Protein AF-A0A1S3NQL6-F1 (afdb_monomer_lite)

Structure (mmCIF, N/CA/C/O backbone):
data_AF-A0A1S3NQL6-F1
#
_entry.id   AF-A0A1S3NQL6-F1
#
loop_
_atom_site.group_PDB
_atom_site.id
_atom_site.type_symbol
_atom_site.label_atom_id
_atom_site.label_alt_id
_atom_site.label_comp_id
_atom_site.label_asym_id
_atom_site.label_entity_id
_atom_site.label_seq_id
_atom_site.pdbx_PDB_ins_code
_atom_site.Cartn_x
_atom_site.Cartn_y
_atom_site.Cartn_z
_atom_site.occupancy
_atom_site.B_iso_or_equiv
_atom_site.auth_seq_id
_atom_site.auth_comp_id
_atom_site.auth_asym_id
_atom_site.auth_atom_id
_atom_site.pdbx_PDB_model_num
ATOM 1 N N . MET A 1 1 ? -26.898 -9.555 87.592 1.00 40.59 1 MET A N 1
ATOM 2 C CA . MET A 1 1 ? -27.165 -9.946 86.190 1.00 40.59 1 MET A CA 1
ATOM 3 C C . MET A 1 1 ? -28.034 -11.198 86.254 1.00 40.59 1 MET A C 1
ATOM 5 O O . MET A 1 1 ? -27.525 -12.242 86.617 1.00 40.59 1 MET A O 1
ATOM 9 N N . SER A 1 2 ? -29.350 -11.048 86.402 1.00 41.09 2 SER A N 1
ATOM 10 C CA . SER A 1 2 ? -30.373 -10.872 85.350 1.00 41.09 2 SER A CA 1
ATOM 11 C C . SER A 1 2 ? -30.882 -12.213 84.798 1.00 41.09 2 SER A C 1
ATOM 13 O O . SER A 1 2 ? -30.154 -12.930 84.122 1.00 41.09 2 SER A O 1
ATOM 15 N N . SER A 1 3 ? -32.144 -12.496 85.141 1.00 41.94 3 SER A N 1
ATOM 16 C CA . SER A 1 3 ? -33.094 -13.527 84.678 1.00 41.94 3 SER A CA 1
ATOM 17 C C . SER A 1 3 ? -33.225 -13.567 83.134 1.00 41.94 3 SER A C 1
ATOM 19 O O . SER A 1 3 ? -32.797 -12.626 82.480 1.00 41.94 3 SER A O 1
ATOM 21 N N . ALA A 1 4 ? -33.820 -14.539 82.430 1.00 47.78 4 ALA A N 1
ATOM 22 C CA . ALA A 1 4 ? -34.915 -15.475 82.705 1.00 47.78 4 ALA A CA 1
ATOM 23 C C . ALA A 1 4 ? -34.973 -16.573 81.596 1.00 47.78 4 ALA A C 1
ATOM 25 O O . ALA A 1 4 ? -34.368 -16.392 80.538 1.00 47.78 4 ALA A O 1
ATOM 26 N N . PRO A 1 5 ? -35.744 -17.664 81.778 1.00 61.47 5 PRO A N 1
ATOM 27 C CA . PRO A 1 5 ? -36.058 -18.664 80.749 1.00 61.47 5 PRO A CA 1
ATOM 28 C C . PRO A 1 5 ? -37.388 -18.345 80.032 1.00 61.47 5 PRO A C 1
ATOM 30 O O . PRO A 1 5 ? -38.259 -17.724 80.631 1.00 61.47 5 PRO A O 1
ATOM 33 N N . ASN A 1 6 ? -37.592 -18.797 78.785 1.00 41.22 6 ASN A N 1
ATOM 34 C CA . ASN A 1 6 ? -38.939 -19.035 78.232 1.00 41.22 6 ASN A CA 1
ATOM 35 C C . ASN A 1 6 ? -38.915 -19.816 76.909 1.00 41.22 6 ASN A C 1
ATOM 37 O O . ASN A 1 6 ? -38.118 -19.541 76.017 1.00 41.22 6 ASN A O 1
ATOM 41 N N . GLY A 1 7 ? -39.818 -20.791 76.792 1.00 43.94 7 GLY A N 1
ATOM 42 C CA . GLY A 1 7 ? -40.019 -21.606 75.596 1.00 43.94 7 GLY A CA 1
ATOM 43 C C . GLY A 1 7 ? -41.314 -21.300 74.835 1.00 43.94 7 GLY A C 1
ATOM 44 O O . GLY A 1 7 ? -42.112 -20.468 75.253 1.00 43.94 7 GLY A O 1
ATOM 45 N N . ARG A 1 8 ? -41.527 -22.124 73.792 1.00 47.44 8 ARG A N 1
ATOM 46 C CA . ARG A 1 8 ? -42.756 -22.429 73.011 1.00 47.44 8 ARG A CA 1
ATOM 47 C C . ARG A 1 8 ? -42.875 -21.843 71.586 1.00 47.44 8 ARG A C 1
ATOM 49 O O . ARG A 1 8 ? -43.267 -20.709 71.379 1.00 47.44 8 ARG A O 1
ATOM 56 N N . LYS A 1 9 ? -42.625 -22.744 70.620 1.00 45.47 9 LYS A N 1
ATOM 57 C CA . LYS A 1 9 ? -43.578 -23.350 69.653 1.00 45.47 9 LYS A CA 1
ATOM 58 C C . LYS A 1 9 ? -44.460 -22.449 68.753 1.00 45.47 9 LYS A C 1
ATOM 60 O O . LYS A 1 9 ? -45.433 -21.875 69.222 1.00 45.47 9 LYS A O 1
ATOM 65 N N . ASN A 1 10 ? -44.215 -22.580 67.436 1.00 36.22 10 ASN A N 1
ATOM 66 C CA . ASN A 1 10 ? -45.140 -22.966 66.337 1.00 36.22 10 ASN A CA 1
ATOM 67 C C . ASN A 1 10 ? -45.162 -22.042 65.099 1.00 36.22 10 ASN A C 1
ATOM 69 O O . ASN A 1 10 ? -45.532 -20.876 65.158 1.00 36.22 10 ASN A O 1
ATOM 73 N N . ARG A 1 11 ? -44.851 -22.654 63.945 1.00 46.78 11 ARG A N 1
ATOM 74 C CA . ARG A 1 11 ? -45.213 -22.243 62.575 1.00 46.78 11 ARG A CA 1
ATOM 75 C C . ARG A 1 11 ? -46.593 -22.857 62.263 1.00 46.78 11 ARG A C 1
ATOM 77 O O . ARG A 1 11 ? -46.811 -23.996 62.677 1.00 46.78 11 ARG A O 1
ATOM 84 N N . PRO A 1 12 ? -47.503 -22.168 61.552 1.00 46.47 12 PRO A N 1
ATOM 85 C CA . PRO A 1 12 ? -47.549 -22.304 60.090 1.00 46.47 12 PRO A CA 1
ATOM 86 C C . PRO A 1 12 ? -47.878 -20.977 59.368 1.00 46.47 12 PRO A C 1
ATOM 88 O O . PRO A 1 12 ? -48.640 -20.152 59.858 1.00 46.47 12 PRO A O 1
ATOM 91 N N . ARG A 1 13 ? -47.342 -20.774 58.160 1.00 42.72 13 ARG A N 1
ATOM 92 C CA . ARG A 1 13 ? -47.877 -19.804 57.187 1.00 42.72 13 ARG A CA 1
ATOM 93 C C . ARG A 1 13 ? -47.959 -20.503 55.838 1.00 42.72 13 ARG A C 1
ATOM 95 O O . ARG A 1 13 ? -46.921 -20.821 55.267 1.00 42.72 13 ARG A O 1
ATOM 102 N N . SER A 1 14 ? -49.174 -20.752 55.361 1.00 45.03 14 SER A N 1
ATOM 103 C CA . SER A 1 14 ? -49.455 -21.050 53.957 1.00 45.03 14 SER A CA 1
ATOM 104 C C . SER A 1 14 ? -50.882 -20.624 53.606 1.00 45.03 14 SER A C 1
ATOM 106 O O . SER A 1 14 ? -51.748 -20.645 54.478 1.00 45.03 14 SER A O 1
ATOM 108 N N . ALA A 1 15 ? -51.064 -20.295 52.323 1.00 39.09 15 ALA A N 1
ATOM 109 C CA . ALA A 1 15 ? -52.241 -19.753 51.634 1.00 39.09 15 ALA A CA 1
ATOM 110 C C . ALA A 1 15 ? -52.598 -18.311 52.040 1.00 39.09 15 ALA A C 1
ATOM 112 O O . ALA A 1 15 ? -52.735 -17.992 53.210 1.00 39.09 15 ALA A O 1
ATOM 113 N N . GLY A 1 16 ? -52.745 -17.342 51.145 1.00 43.62 16 GLY A N 1
ATOM 114 C CA . GLY A 1 16 ? -52.941 -17.347 49.699 1.00 43.62 16 GLY A CA 1
ATOM 115 C C . GLY A 1 16 ? -53.812 -16.121 49.422 1.00 43.62 16 GLY A C 1
ATOM 116 O O . GLY A 1 16 ? -54.815 -15.965 50.102 1.00 43.62 16 GLY A O 1
ATOM 117 N N . ASN A 1 17 ? -53.362 -15.209 48.558 1.00 36.16 17 ASN A N 1
ATOM 118 C CA . ASN A 1 17 ? -54.078 -14.043 48.009 1.00 36.16 17 ASN A CA 1
ATOM 119 C C . ASN A 1 17 ? -53.018 -13.183 47.293 1.00 36.16 17 ASN A C 1
ATOM 121 O O . ASN A 1 17 ? -51.906 -13.074 47.793 1.00 36.16 17 ASN A O 1
ATOM 125 N N . ILE A 1 18 ? -53.206 -12.524 46.158 1.00 40.69 18 ILE A N 1
ATOM 126 C CA . ILE A 1 18 ? -54.318 -12.271 45.241 1.00 40.69 18 ILE A CA 1
ATOM 127 C C . ILE A 1 18 ? -53.616 -11.840 43.939 1.00 40.69 18 ILE A C 1
ATOM 129 O O . ILE A 1 18 ? -52.545 -11.232 43.985 1.00 40.69 18 ILE A O 1
ATOM 133 N N . PHE A 1 19 ? -54.201 -12.162 42.789 1.00 47.19 19 PHE A N 1
ATOM 134 C CA . PHE A 1 19 ? -53.765 -11.700 41.472 1.00 47.19 19 PHE A CA 1
ATOM 135 C C . PHE A 1 19 ? -53.427 -10.195 41.460 1.00 47.19 19 PHE A C 1
ATOM 137 O O . PHE A 1 19 ? -54.311 -9.360 41.637 1.00 47.19 19 PHE A O 1
ATOM 144 N N . GLN A 1 20 ? -52.173 -9.847 41.159 1.00 42.81 20 GLN A N 1
ATOM 145 C CA . GLN A 1 20 ? -51.824 -8.554 40.570 1.00 42.81 20 GLN A CA 1
ATOM 146 C C . GLN A 1 20 ? -51.098 -8.781 39.243 1.00 42.81 20 GLN A C 1
ATOM 148 O O . GLN A 1 20 ? -49.936 -9.167 39.194 1.00 42.81 20 GLN A O 1
ATOM 153 N N . ILE A 1 21 ? -51.886 -8.626 38.177 1.00 43.62 21 ILE A N 1
ATOM 154 C CA . ILE A 1 21 ? -51.635 -7.791 36.994 1.00 43.62 21 ILE A CA 1
ATOM 155 C C . ILE A 1 21 ? -50.169 -7.691 36.553 1.00 43.62 21 ILE A C 1
A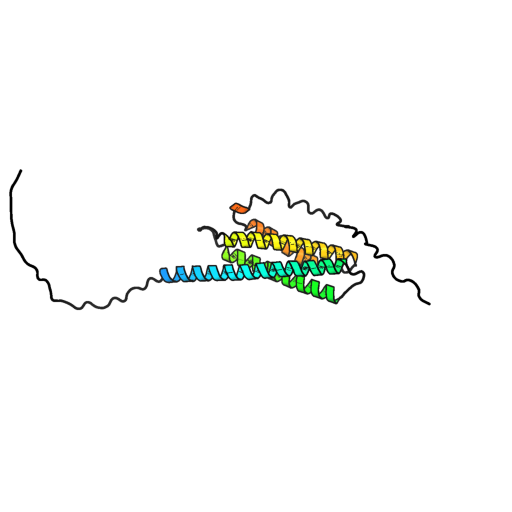TOM 157 O O . ILE A 1 21 ? -49.315 -7.104 37.216 1.00 43.62 21 ILE A O 1
ATOM 161 N N . GLY A 1 22 ? -49.923 -8.231 35.359 1.00 49.41 22 GLY A N 1
ATOM 162 C CA . GLY A 1 22 ? -48.630 -8.238 34.701 1.00 49.41 22 GLY A CA 1
ATOM 163 C C . GLY A 1 22 ? -47.987 -6.856 34.599 1.00 49.41 22 GLY A C 1
ATOM 164 O O . GLY A 1 22 ? -48.552 -5.915 34.047 1.00 49.41 22 GLY A O 1
ATOM 165 N N . LYS A 1 23 ? -46.737 -6.783 35.050 1.00 39.44 23 LYS A N 1
ATOM 166 C CA . LYS A 1 23 ? -45.743 -5.874 34.486 1.00 39.44 23 LYS A CA 1
ATOM 167 C C . LYS A 1 23 ? -44.767 -6.720 33.683 1.00 39.44 23 LYS A C 1
ATOM 169 O O . LYS A 1 23 ? -44.088 -7.582 34.237 1.00 39.44 23 LYS A O 1
ATOM 174 N N . ALA A 1 24 ? -44.724 -6.486 32.373 1.00 46.03 24 ALA A N 1
ATOM 175 C CA . ALA A 1 24 ? -43.644 -6.984 31.535 1.00 46.03 24 ALA A CA 1
ATOM 176 C C . ALA A 1 24 ? -42.304 -6.512 32.132 1.00 46.03 24 ALA A C 1
ATOM 178 O O . ALA A 1 24 ? -42.220 -5.357 32.566 1.00 46.03 24 ALA A O 1
ATOM 179 N N . PRO A 1 25 ? -41.260 -7.358 32.180 1.00 42.94 25 PRO A N 1
ATOM 180 C CA . PRO A 1 25 ? -39.952 -6.892 32.595 1.00 42.94 25 PRO A CA 1
ATOM 181 C C . PRO A 1 25 ? -39.502 -5.864 31.559 1.00 42.94 25 PRO A C 1
ATOM 183 O O . PRO A 1 25 ? -39.348 -6.194 30.381 1.00 42.94 25 PRO A O 1
ATOM 186 N N . TYR A 1 26 ? -39.336 -4.615 31.991 1.00 46.31 26 TYR A N 1
ATOM 187 C CA . TYR A 1 26 ? -38.695 -3.580 31.195 1.00 46.31 26 TYR A CA 1
ATOM 188 C C . TYR A 1 26 ? -37.292 -4.097 30.855 1.00 46.31 26 TYR A C 1
ATOM 190 O O . TYR A 1 26 ? -36.411 -4.180 31.712 1.00 46.31 26 TYR A O 1
ATOM 198 N N . ARG A 1 27 ? -37.130 -4.594 29.624 1.00 50.03 27 ARG A N 1
ATOM 199 C CA . ARG A 1 27 ? -35.845 -5.017 29.073 1.00 50.03 27 ARG A CA 1
ATOM 200 C C . ARG A 1 27 ? -35.045 -3.742 28.877 1.00 50.03 27 ARG A C 1
ATOM 202 O O . ARG A 1 27 ? -35.277 -3.031 27.909 1.00 50.03 27 ARG A O 1
ATOM 209 N N . ASP A 1 28 ? -34.145 -3.490 29.815 1.00 42.22 28 ASP A N 1
ATOM 210 C CA . ASP A 1 28 ? -33.145 -2.433 29.759 1.00 42.22 28 ASP A CA 1
ATOM 211 C C . ASP A 1 28 ? -32.472 -2.387 28.361 1.00 42.22 28 ASP A C 1
ATOM 213 O O . ASP A 1 28 ? -31.798 -3.356 27.976 1.00 42.22 28 ASP A O 1
ATOM 217 N N . PRO A 1 29 ? -32.716 -1.331 27.558 1.00 54.41 29 PRO A N 1
ATOM 218 C CA . PRO A 1 29 ? -32.121 -1.165 26.231 1.00 54.41 29 PRO A CA 1
ATOM 219 C C . PRO A 1 29 ? -30.600 -0.960 26.294 1.00 54.41 29 PRO A C 1
ATOM 221 O O . PRO A 1 29 ? -29.880 -1.393 25.393 1.00 54.41 29 PRO A O 1
ATOM 224 N N . GLU A 1 30 ? -30.107 -0.380 27.390 1.00 52.56 30 GLU A N 1
ATOM 225 C CA . GLU A 1 30 ? -28.745 0.146 27.533 1.00 52.56 30 GLU A CA 1
ATOM 226 C C . GLU A 1 30 ? -27.696 -0.981 27.585 1.00 52.56 30 GLU A C 1
ATOM 228 O O . GLU A 1 30 ? -26.628 -0.919 26.970 1.00 52.56 30 GLU A O 1
ATOM 233 N N . ARG A 1 31 ? -28.041 -2.112 28.217 1.00 52.53 31 ARG A N 1
ATOM 234 C CA . ARG A 1 31 ? -27.153 -3.285 28.331 1.00 52.53 31 ARG A CA 1
ATOM 235 C C . ARG A 1 31 ? -26.939 -4.033 27.009 1.00 52.53 31 ARG A C 1
ATOM 237 O O . ARG A 1 31 ? -25.914 -4.695 26.825 1.00 52.53 31 ARG A O 1
ATOM 244 N N . ARG A 1 32 ? -27.903 -3.974 26.085 1.00 54.62 32 ARG A N 1
ATOM 245 C CA . ARG A 1 32 ? -27.787 -4.616 24.761 1.00 54.62 32 ARG A CA 1
ATOM 246 C C . ARG A 1 32 ? -26.938 -3.790 23.800 1.00 54.62 32 ARG A C 1
ATOM 248 O O . ARG A 1 32 ? -26.238 -4.372 22.978 1.00 54.62 32 ARG A O 1
ATOM 255 N N . GLU A 1 33 ? -26.951 -2.470 23.934 1.00 56.09 33 GLU A N 1
ATOM 256 C CA . GLU A 1 33 ? -26.227 -1.565 23.041 1.00 56.09 33 GLU A CA 1
ATOM 257 C C . GLU A 1 33 ? -24.707 -1.590 23.286 1.00 56.09 33 GLU A C 1
ATOM 259 O O . GLU A 1 33 ? -23.932 -1.700 22.337 1.00 56.09 33 GLU A O 1
ATOM 264 N N . SER A 1 34 ? -24.279 -1.651 24.553 1.00 60.22 34 SER A N 1
ATOM 265 C CA . SER A 1 34 ? -22.861 -1.743 24.956 1.00 60.22 34 SER A CA 1
ATOM 266 C C . SER A 1 34 ? -22.144 -3.019 24.464 1.00 60.22 34 SER A C 1
ATOM 268 O O . SER A 1 34 ? -20.960 -3.009 24.110 1.00 60.22 34 SER A O 1
ATOM 270 N N . THR A 1 35 ? -22.861 -4.145 24.377 1.00 69.25 35 THR A N 1
ATOM 271 C CA . THR A 1 35 ? -22.283 -5.409 23.878 1.00 69.25 35 THR A CA 1
ATOM 272 C C . THR A 1 35 ? -22.190 -5.458 22.353 1.00 69.25 35 THR A C 1
ATOM 274 O O . THR A 1 35 ? -21.257 -6.055 21.811 1.00 69.25 35 THR A O 1
ATOM 277 N N . GLU A 1 36 ? -23.116 -4.806 21.649 1.00 71.44 36 GLU A N 1
ATOM 278 C CA . GLU A 1 36 ? -23.092 -4.719 20.188 1.00 71.44 36 GLU A CA 1
ATOM 279 C C . GLU A 1 36 ? -22.063 -3.691 19.694 1.00 71.44 36 GLU A C 1
ATOM 281 O O . GLU A 1 36 ? -21.357 -3.960 18.720 1.00 71.44 36 GLU A O 1
ATOM 286 N N . SER A 1 37 ? -21.902 -2.555 20.384 1.00 73.75 37 SER A N 1
ATOM 287 C CA . SER A 1 37 ? -20.871 -1.555 20.068 1.00 73.75 37 SER A CA 1
ATOM 288 C C . SER A 1 37 ? -19.455 -2.125 20.208 1.00 73.75 37 SER A C 1
ATOM 290 O O . SER A 1 37 ? -18.637 -1.964 19.302 1.00 73.75 37 SER A O 1
ATOM 292 N N . THR A 1 38 ? -19.195 -2.898 21.267 1.00 77.75 38 THR A N 1
ATOM 293 C CA . THR A 1 38 ? -17.907 -3.577 21.488 1.00 77.75 38 THR A CA 1
ATOM 294 C C . THR A 1 38 ? -17.582 -4.563 20.361 1.00 77.75 38 THR A C 1
ATOM 296 O O . THR A 1 38 ? -16.471 -4.571 19.831 1.00 77.75 38 THR A O 1
ATOM 299 N N . ARG A 1 39 ? -18.560 -5.372 19.930 1.00 81.31 39 ARG A N 1
ATOM 300 C CA . ARG A 1 39 ? -18.379 -6.318 18.813 1.00 81.31 39 ARG A CA 1
ATOM 301 C C . ARG A 1 39 ? -18.148 -5.603 17.484 1.00 81.31 39 ARG A C 1
ATOM 303 O O . ARG A 1 39 ? -17.338 -6.062 16.684 1.00 81.31 39 ARG A O 1
ATOM 310 N N . LYS A 1 40 ? -18.839 -4.486 17.239 1.00 83.25 40 LYS A N 1
ATOM 311 C CA . LYS A 1 40 ? -18.625 -3.650 16.048 1.00 83.25 40 LYS A CA 1
ATOM 312 C C . LYS A 1 40 ? -17.226 -3.033 16.033 1.00 83.25 40 LYS A C 1
ATOM 314 O O . LYS A 1 40 ? -16.563 -3.112 15.004 1.00 83.25 40 LYS A O 1
ATOM 319 N N . ALA A 1 41 ? -16.753 -2.512 17.165 1.00 83.25 41 ALA A N 1
ATOM 320 C CA . ALA A 1 41 ? -15.394 -1.989 17.295 1.00 83.25 41 ALA A CA 1
ATOM 321 C C . ALA A 1 41 ? -14.339 -3.079 17.038 1.00 83.25 41 ALA A C 1
ATOM 323 O O . ALA A 1 41 ? -13.412 -2.871 16.263 1.00 83.25 41 ALA A O 1
ATOM 324 N N . GLN A 1 42 ? -14.519 -4.278 17.603 1.00 86.31 42 GLN A N 1
ATOM 325 C CA . GLN A 1 42 ? -13.620 -5.414 17.360 1.00 86.31 42 GLN A CA 1
ATOM 326 C C . GLN A 1 42 ? -13.575 -5.839 15.887 1.00 86.31 42 GLN A C 1
ATOM 328 O O . GLN A 1 42 ? -12.493 -6.117 15.371 1.00 86.31 42 GLN A O 1
ATOM 333 N N . ARG A 1 43 ? -14.724 -5.864 15.198 1.00 89.94 43 ARG A N 1
ATOM 334 C CA . ARG A 1 43 ? -14.775 -6.130 13.751 1.00 89.94 43 ARG A CA 1
ATOM 335 C C . ARG A 1 43 ? -14.017 -5.059 12.968 1.00 89.94 43 ARG A C 1
ATOM 337 O O . ARG A 1 43 ? -13.146 -5.405 12.186 1.00 89.94 43 ARG A O 1
ATOM 344 N N . ALA A 1 44 ? -14.251 -3.780 13.264 1.00 89.81 44 ALA A N 1
ATOM 345 C CA . ALA A 1 44 ? -13.556 -2.680 12.597 1.00 89.81 44 ALA A CA 1
ATOM 346 C C . ALA A 1 44 ? -12.029 -2.717 12.815 1.00 89.81 44 ALA A C 1
ATOM 348 O O . ALA A 1 44 ? -11.260 -2.447 11.895 1.00 89.81 44 ALA A O 1
ATOM 349 N N . VAL A 1 45 ? -11.570 -3.106 14.010 1.00 91.69 45 VAL A N 1
ATOM 350 C CA . VAL A 1 45 ? -10.140 -3.327 14.294 1.00 91.69 45 VAL A CA 1
ATOM 351 C C . VAL A 1 45 ? -9.586 -4.496 13.469 1.00 91.69 45 VAL A C 1
ATOM 353 O O . VAL A 1 45 ? -8.480 -4.398 12.936 1.00 91.69 45 VAL A O 1
ATOM 356 N N . ALA A 1 46 ? -10.332 -5.598 13.344 1.00 93.88 46 ALA A N 1
ATOM 357 C CA . ALA A 1 46 ? -9.928 -6.744 12.530 1.00 93.88 46 ALA A CA 1
ATOM 358 C C . ALA A 1 46 ? -9.852 -6.394 11.033 1.00 93.88 46 ALA A C 1
ATOM 360 O O . ALA A 1 46 ? -8.873 -6.747 10.375 1.00 93.88 46 ALA A O 1
ATOM 361 N N . ASP A 1 47 ? -10.823 -5.636 10.524 1.00 94.31 47 ASP A N 1
ATOM 362 C CA . ASP A 1 47 ? -10.836 -5.153 9.142 1.00 94.31 47 ASP A CA 1
ATOM 363 C C . ASP A 1 47 ? -9.646 -4.218 8.882 1.00 94.31 47 ASP A C 1
ATOM 365 O O . ASP A 1 47 ? -8.902 -4.399 7.917 1.00 94.31 47 ASP A O 1
ATOM 369 N N . CYS A 1 48 ? -9.384 -3.272 9.792 1.00 95.50 48 CYS A N 1
ATOM 370 C CA . CYS A 1 48 ? -8.232 -2.377 9.697 1.00 95.50 48 CYS A CA 1
ATOM 371 C C . CYS A 1 48 ? -6.908 -3.152 9.677 1.00 95.50 48 CYS A C 1
ATOM 373 O O . CYS A 1 48 ? -6.015 -2.844 8.885 1.00 95.50 48 CYS A O 1
ATOM 375 N N . ARG A 1 49 ? -6.778 -4.184 10.522 1.00 96.50 49 ARG A N 1
ATOM 376 C CA . ARG A 1 49 ? -5.608 -5.070 10.540 1.00 96.50 49 ARG A CA 1
ATOM 377 C C . ARG A 1 49 ? -5.396 -5.736 9.185 1.00 96.50 49 ARG A C 1
ATOM 379 O O . ARG A 1 49 ? -4.265 -5.760 8.704 1.00 96.50 49 ARG A O 1
ATOM 386 N N . MET A 1 50 ? -6.459 -6.262 8.583 1.00 97.19 50 MET A N 1
ATOM 387 C CA . MET A 1 50 ? -6.387 -6.913 7.278 1.00 97.19 50 MET A CA 1
ATOM 388 C C . MET A 1 50 ? -5.886 -5.936 6.208 1.00 97.19 50 MET A C 1
ATOM 390 O O . MET A 1 50 ? -4.926 -6.246 5.508 1.00 97.19 50 MET A O 1
ATOM 394 N N . ILE A 1 51 ? -6.433 -4.716 6.157 1.00 97.25 51 ILE A N 1
ATOM 395 C CA . ILE A 1 51 ? -5.998 -3.691 5.194 1.00 97.25 51 ILE A CA 1
ATOM 396 C C . ILE A 1 51 ? -4.512 -3.345 5.386 1.00 97.25 51 ILE A C 1
ATOM 398 O O . ILE A 1 51 ? -3.766 -3.268 4.410 1.00 97.25 51 ILE A O 1
ATOM 402 N N . VAL A 1 52 ? -4.052 -3.163 6.630 1.00 97.19 52 VAL A N 1
ATOM 403 C CA . VAL A 1 52 ? -2.640 -2.854 6.927 1.00 97.19 52 VAL A CA 1
ATOM 404 C C . VAL A 1 52 ? -1.714 -4.005 6.511 1.00 97.19 52 VAL A C 1
ATOM 406 O O . VAL A 1 52 ? -0.639 -3.765 5.957 1.00 97.19 52 VAL A O 1
ATOM 409 N N . GLN A 1 53 ? -2.122 -5.258 6.726 1.00 97.56 53 GLN A N 1
ATOM 410 C CA . GLN A 1 53 ? -1.353 -6.436 6.310 1.00 97.56 53 GLN A CA 1
ATOM 411 C C . GLN A 1 53 ? -1.280 -6.584 4.787 1.00 97.56 53 GLN A C 1
ATOM 413 O O . GLN A 1 53 ? -0.201 -6.829 4.234 1.00 97.56 53 GLN A O 1
ATOM 418 N N . GLU A 1 54 ? -2.401 -6.404 4.093 1.00 97.94 54 GLU A N 1
ATOM 419 C CA . GLU A 1 54 ? -2.416 -6.420 2.634 1.00 97.94 54 GLU A CA 1
ATOM 420 C C . GLU A 1 54 ? -1.577 -5.269 2.067 1.00 97.94 54 GLU A C 1
ATOM 422 O O . GLU A 1 54 ? -0.842 -5.459 1.096 1.00 97.94 54 GLU A O 1
ATOM 427 N N . PHE A 1 55 ? -1.633 -4.083 2.684 1.00 98.44 55 PHE A N 1
ATOM 428 C CA . PHE A 1 55 ? -0.828 -2.941 2.264 1.00 98.44 55 PHE A CA 1
ATOM 429 C C . PHE A 1 55 ? 0.664 -3.237 2.427 1.00 98.44 55 PHE A C 1
ATOM 431 O O . PHE A 1 55 ? 1.423 -3.020 1.489 1.00 98.44 55 PHE A O 1
ATOM 438 N N . ASN A 1 56 ? 1.088 -3.826 3.548 1.00 97.62 56 ASN A N 1
ATOM 439 C CA . ASN A 1 56 ? 2.475 -4.255 3.748 1.00 97.62 56 ASN A CA 1
ATOM 440 C C . ASN A 1 56 ? 2.945 -5.241 2.658 1.00 97.62 56 ASN A C 1
ATOM 442 O O . ASN A 1 56 ? 4.045 -5.118 2.121 1.00 97.62 56 ASN A O 1
ATOM 446 N N . THR A 1 57 ? 2.079 -6.182 2.271 1.00 98.25 57 THR A N 1
ATOM 447 C CA . THR A 1 57 ? 2.360 -7.113 1.166 1.00 98.25 57 THR A CA 1
ATOM 448 C C . THR A 1 57 ? 2.509 -6.369 -0.162 1.00 98.25 57 THR A C 1
ATOM 450 O O . THR A 1 57 ? 3.433 -6.635 -0.928 1.00 98.25 57 THR A O 1
ATOM 453 N N . LEU A 1 58 ? 1.653 -5.378 -0.424 1.00 98.44 58 LEU A N 1
ATOM 454 C CA . LEU A 1 58 ? 1.769 -4.519 -1.600 1.00 98.44 58 LEU A CA 1
ATOM 455 C C . LEU A 1 58 ? 3.073 -3.712 -1.602 1.00 98.44 58 LEU A C 1
ATOM 457 O O . LEU A 1 58 ? 3.689 -3.575 -2.656 1.00 98.44 58 LEU A O 1
ATOM 461 N N . VAL A 1 59 ? 3.527 -3.208 -0.451 1.00 98.19 59 VAL A N 1
ATOM 462 C CA . VAL A 1 59 ? 4.820 -2.511 -0.335 1.00 98.19 59 VAL A CA 1
ATOM 463 C C . VAL A 1 59 ? 5.976 -3.442 -0.703 1.00 98.19 59 VAL A C 1
ATOM 465 O O . VAL A 1 59 ? 6.885 -3.024 -1.424 1.00 98.19 59 VAL A O 1
ATOM 468 N N . ALA A 1 60 ? 5.924 -4.707 -0.277 1.00 98.25 60 ALA A N 1
ATOM 469 C CA . ALA A 1 60 ? 6.908 -5.712 -0.674 1.00 98.25 60 ALA A CA 1
ATOM 470 C C . ALA A 1 60 ? 6.898 -5.951 -2.195 1.00 98.25 60 ALA A C 1
ATOM 472 O O . ALA A 1 60 ? 7.950 -5.859 -2.827 1.00 98.25 60 ALA A O 1
ATOM 473 N N . LEU A 1 61 ? 5.718 -6.138 -2.796 1.00 98.19 61 LEU A N 1
ATOM 474 C CA . LEU A 1 61 ? 5.572 -6.283 -4.251 1.00 98.19 61 LEU A CA 1
ATOM 475 C C . LEU A 1 61 ? 6.092 -5.050 -5.005 1.00 98.19 61 LEU A C 1
ATOM 477 O O . LEU A 1 61 ? 6.821 -5.168 -5.988 1.00 98.19 61 LEU A O 1
ATOM 481 N N . TYR A 1 62 ? 5.767 -3.842 -4.537 1.00 98.06 62 TYR A N 1
ATOM 482 C CA . TYR A 1 62 ? 6.244 -2.611 -5.163 1.00 98.06 62 TYR A CA 1
ATOM 483 C C . TYR A 1 62 ? 7.773 -2.510 -5.112 1.00 98.06 62 TYR A C 1
ATOM 485 O O . TYR A 1 62 ? 8.394 -2.113 -6.096 1.00 98.06 62 TYR A O 1
ATOM 493 N N . ARG A 1 63 ? 8.396 -2.926 -4.003 1.00 98.12 63 ARG A N 1
ATOM 494 C CA . ARG A 1 63 ? 9.857 -2.995 -3.871 1.00 98.12 63 ARG A CA 1
ATOM 495 C C . ARG A 1 63 ? 10.484 -3.974 -4.867 1.00 98.12 63 ARG A C 1
ATOM 497 O O . ARG A 1 63 ? 11.519 -3.652 -5.446 1.00 98.12 63 ARG A O 1
ATOM 504 N N . GLU A 1 64 ? 9.875 -5.132 -5.110 1.00 98.00 64 GLU A N 1
ATOM 505 C CA . GLU A 1 64 ? 10.343 -6.077 -6.139 1.00 98.00 64 GLU A CA 1
ATOM 506 C C . GLU A 1 64 ? 10.266 -5.476 -7.548 1.00 98.00 64 GLU A C 1
ATOM 508 O O . GLU A 1 64 ? 11.204 -5.608 -8.341 1.00 98.00 64 GLU A O 1
ATOM 513 N N . LEU A 1 65 ? 9.202 -4.724 -7.849 1.00 96.12 65 LEU A N 1
ATOM 514 C CA . LEU A 1 65 ? 9.097 -3.989 -9.111 1.00 96.12 65 LEU A CA 1
ATOM 515 C C . LEU A 1 65 ? 10.183 -2.907 -9.229 1.00 96.12 65 LEU A C 1
ATOM 517 O O . LEU A 1 65 ? 10.784 -2.758 -10.291 1.00 96.12 65 LEU A O 1
ATOM 521 N N . VAL A 1 66 ? 10.484 -2.182 -8.146 1.00 94.88 66 VAL A N 1
ATOM 522 C CA . VAL A 1 66 ? 11.574 -1.187 -8.105 1.00 94.88 66 VAL A CA 1
ATOM 523 C C . VAL A 1 66 ? 12.935 -1.833 -8.355 1.00 94.88 66 VAL A C 1
ATOM 525 O O . VAL A 1 66 ? 13.734 -1.289 -9.120 1.00 94.88 66 VAL A O 1
ATOM 528 N N . ILE A 1 67 ? 13.191 -3.001 -7.760 1.00 95.81 67 ILE A N 1
ATOM 529 C CA . ILE A 1 67 ? 14.401 -3.790 -8.030 1.00 95.81 67 ILE A CA 1
ATOM 530 C C . ILE A 1 67 ? 14.460 -4.168 -9.513 1.00 95.81 67 ILE A C 1
ATOM 532 O O . ILE A 1 67 ? 15.496 -3.959 -10.142 1.00 95.81 67 ILE A O 1
ATOM 536 N N . SER A 1 68 ? 13.341 -4.625 -10.081 1.00 95.00 68 SER A N 1
ATOM 537 C CA . SER A 1 68 ? 13.242 -5.011 -11.492 1.00 95.00 68 SER A CA 1
ATOM 538 C C . SER A 1 68 ? 13.554 -3.847 -12.444 1.00 95.00 68 SER A C 1
ATOM 540 O O . SER A 1 68 ? 14.274 -4.044 -13.420 1.00 95.00 68 SER A O 1
ATOM 542 N N . ILE A 1 69 ? 13.109 -2.611 -12.151 1.00 90.50 69 ILE A N 1
ATOM 543 C CA . ILE A 1 69 ? 13.516 -1.426 -12.942 1.00 90.50 69 ILE A CA 1
ATOM 544 C C . ILE A 1 69 ? 15.037 -1.262 -12.922 1.00 90.50 69 ILE A C 1
ATOM 546 O O . ILE A 1 69 ? 15.644 -0.945 -13.939 1.00 90.50 69 ILE A O 1
ATOM 550 N N . GLY A 1 70 ? 15.655 -1.443 -11.754 1.00 89.06 70 GLY A N 1
ATOM 551 C CA . GLY A 1 70 ? 17.098 -1.289 -11.586 1.00 89.06 70 GLY A CA 1
ATOM 552 C C . GLY A 1 70 ? 17.931 -2.358 -12.302 1.00 89.06 70 GLY A C 1
ATOM 553 O O . GLY A 1 70 ? 19.159 -2.251 -12.312 1.00 89.06 70 GLY A O 1
ATOM 554 N N . GLU A 1 71 ? 17.298 -3.391 -12.859 1.00 89.50 71 GLU A N 1
ATOM 555 C CA . GLU A 1 71 ? 17.950 -4.502 -13.559 1.00 89.50 71 GLU A CA 1
ATOM 556 C C . GLU A 1 71 ? 17.787 -4.434 -15.078 1.00 89.50 71 GLU A C 1
ATOM 558 O O . GLU A 1 71 ? 18.639 -4.949 -15.803 1.00 89.50 71 GLU A O 1
ATOM 563 N N . ILE A 1 72 ? 16.751 -3.753 -15.571 1.00 85.25 72 ILE A N 1
ATOM 564 C CA . ILE A 1 72 ? 16.530 -3.567 -17.006 1.00 85.25 72 ILE A CA 1
ATOM 565 C C . ILE A 1 72 ? 17.351 -2.3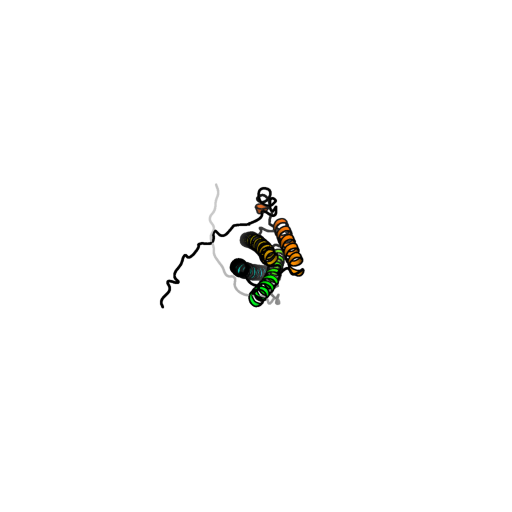93 -17.557 1.00 85.25 72 ILE A C 1
ATOM 567 O O . ILE A 1 72 ? 17.519 -1.356 -16.919 1.00 85.25 72 ILE A O 1
ATOM 571 N N . SER A 1 73 ? 17.861 -2.553 -18.778 1.00 80.25 73 SER A N 1
ATOM 572 C CA . SER A 1 73 ? 18.600 -1.517 -19.517 1.00 80.25 73 SER A CA 1
ATOM 573 C C . SER A 1 73 ? 17.768 -0.833 -20.605 1.00 80.25 73 SER A C 1
ATOM 575 O O . SER A 1 73 ? 18.196 0.176 -21.161 1.00 80.25 73 SER A O 1
ATOM 577 N N . VAL A 1 74 ? 16.590 -1.381 -20.912 1.00 82.56 74 VAL A N 1
ATOM 578 C CA . VAL A 1 74 ? 15.661 -0.909 -21.945 1.00 82.56 74 VAL A CA 1
ATOM 579 C C . VAL A 1 74 ? 14.265 -0.748 -21.354 1.00 82.56 74 VAL A C 1
ATOM 581 O O . VAL A 1 74 ? 13.937 -1.393 -20.359 1.00 82.56 74 VAL A O 1
ATOM 584 N N . ASP A 1 75 ? 13.436 0.105 -21.957 1.00 82.38 75 ASP A N 1
ATOM 585 C CA . ASP A 1 75 ? 12.059 0.296 -21.496 1.00 82.38 75 ASP A CA 1
ATOM 586 C C . ASP A 1 75 ? 11.239 -0.999 -21.603 1.00 82.38 75 ASP A C 1
ATOM 588 O O . ASP A 1 75 ? 11.281 -1.709 -22.608 1.00 82.38 75 ASP A O 1
ATOM 592 N N . CYS A 1 76 ? 10.449 -1.270 -20.566 1.00 89.00 76 CYS A N 1
ATOM 593 C CA . CYS A 1 76 ? 9.546 -2.406 -20.483 1.00 89.00 76 CYS A CA 1
ATOM 594 C C . CYS A 1 76 ? 8.125 -1.896 -20.168 1.00 89.00 76 CYS A C 1
ATOM 596 O O . CYS A 1 76 ? 7.807 -1.616 -19.004 1.00 89.00 76 CYS A O 1
ATOM 598 N N . PRO A 1 77 ? 7.247 -1.748 -21.183 1.00 89.88 77 PRO A N 1
ATOM 599 C CA . PRO A 1 77 ? 5.901 -1.205 -20.996 1.00 89.88 77 PRO A CA 1
ATOM 600 C C . PRO A 1 77 ? 5.034 -2.007 -20.018 1.00 89.88 77 PRO A C 1
ATOM 602 O O . PRO A 1 77 ? 4.264 -1.413 -19.265 1.00 89.88 77 PRO A O 1
ATOM 605 N N . SER A 1 78 ? 5.181 -3.336 -19.988 1.00 93.44 78 SER A N 1
ATOM 606 C CA . SER A 1 78 ? 4.469 -4.209 -19.047 1.00 93.44 78 SER A CA 1
ATOM 607 C C . SER A 1 78 ? 4.898 -3.954 -17.602 1.00 93.44 78 SER A C 1
ATOM 609 O O . SER A 1 78 ? 4.037 -3.788 -16.740 1.00 93.44 78 SER A O 1
ATOM 611 N N . LEU A 1 79 ? 6.204 -3.814 -17.338 1.00 92.56 79 LEU A N 1
ATOM 612 C CA . LEU A 1 79 ? 6.703 -3.447 -16.010 1.00 92.56 79 LEU A CA 1
ATOM 613 C C . LEU A 1 79 ? 6.179 -2.069 -15.591 1.00 92.56 79 LEU A C 1
ATOM 615 O O . LEU A 1 79 ? 5.693 -1.908 -14.474 1.00 92.56 79 LEU A O 1
ATOM 619 N N . ARG A 1 80 ? 6.204 -1.076 -16.491 1.00 90.81 80 ARG A N 1
ATOM 620 C CA . ARG A 1 80 ? 5.644 0.257 -16.208 1.00 90.81 80 ARG A CA 1
ATOM 621 C C . ARG A 1 80 ? 4.151 0.213 -15.889 1.00 90.81 80 ARG A C 1
ATOM 623 O O . ARG A 1 80 ? 3.706 0.936 -14.994 1.00 90.81 80 ARG A O 1
ATOM 630 N N . ALA A 1 81 ? 3.384 -0.603 -16.608 1.00 92.75 81 ALA A N 1
ATOM 631 C CA . ALA A 1 81 ? 1.963 -0.792 -16.350 1.00 92.75 81 ALA A CA 1
ATOM 632 C C . ALA A 1 81 ? 1.728 -1.433 -14.974 1.00 92.75 81 ALA A C 1
ATOM 634 O O . ALA A 1 81 ? 0.923 -0.913 -14.199 1.00 92.75 81 ALA A O 1
ATOM 635 N N . GLU A 1 82 ? 2.478 -2.482 -14.625 1.00 95.81 82 GLU A N 1
ATOM 636 C CA . GLU A 1 82 ? 2.336 -3.148 -13.326 1.00 95.81 82 GLU A CA 1
ATOM 637 C C . GLU A 1 82 ? 2.763 -2.238 -12.171 1.00 95.81 82 GLU A C 1
ATOM 639 O O . GLU A 1 82 ? 2.086 -2.172 -11.147 1.00 95.81 82 GLU A O 1
ATOM 644 N N . MET A 1 83 ? 3.815 -1.438 -12.355 1.00 94.62 83 MET A N 1
ATOM 645 C CA . MET A 1 83 ? 4.191 -0.398 -11.399 1.00 94.62 83 MET A CA 1
ATOM 646 C C . MET A 1 83 ? 3.100 0.640 -11.200 1.00 94.62 83 MET A C 1
ATOM 648 O O . MET A 1 83 ? 2.823 1.034 -10.071 1.00 94.62 83 MET A O 1
ATOM 652 N N . HIS A 1 84 ? 2.486 1.108 -12.287 1.00 93.38 84 HIS A N 1
ATOM 653 C CA . HIS A 1 84 ? 1.393 2.064 -12.199 1.00 93.38 84 HIS A CA 1
ATOM 654 C C . HIS A 1 84 ? 0.210 1.472 -11.432 1.00 93.38 84 HIS A C 1
ATOM 656 O O . HIS A 1 84 ? -0.273 2.083 -10.485 1.00 93.38 84 HIS A O 1
ATOM 662 N N . LYS A 1 85 ? -0.223 0.273 -11.820 1.00 96.06 85 LYS A N 1
ATOM 663 C CA . LYS A 1 85 ? -1.330 -0.455 -11.199 1.00 96.06 85 LYS A CA 1
ATOM 664 C C . LYS A 1 85 ? -1.081 -0.708 -9.711 1.00 96.06 85 LYS A C 1
ATOM 666 O O . LYS A 1 85 ? -1.938 -0.395 -8.888 1.00 96.06 85 LYS A O 1
ATOM 671 N N . THR A 1 86 ? 0.108 -1.201 -9.367 1.00 97.50 86 THR A N 1
ATOM 672 C CA . THR A 1 86 ? 0.510 -1.449 -7.976 1.00 97.50 86 THR A CA 1
ATOM 673 C C . THR A 1 86 ? 0.542 -0.147 -7.187 1.00 97.50 86 THR A C 1
ATOM 675 O O . THR A 1 86 ? 0.039 -0.106 -6.068 1.00 97.50 86 THR A O 1
ATOM 678 N N . ARG A 1 87 ? 1.043 0.944 -7.785 1.00 96.56 87 ARG A N 1
ATOM 679 C CA . ARG A 1 87 ? 1.081 2.256 -7.131 1.00 96.56 87 ARG A CA 1
ATOM 680 C C . ARG A 1 87 ? -0.316 2.784 -6.808 1.00 96.56 87 ARG A C 1
ATOM 682 O O . ARG A 1 87 ? -0.570 3.196 -5.681 1.00 96.56 87 ARG A O 1
ATOM 689 N N . THR A 1 88 ? -1.219 2.759 -7.788 1.00 95.81 88 THR A N 1
ATOM 690 C CA . THR A 1 88 ? -2.605 3.220 -7.621 1.00 95.81 88 THR A CA 1
ATOM 691 C C . THR A 1 88 ? -3.310 2.435 -6.518 1.00 95.81 88 THR A C 1
ATOM 693 O O . THR A 1 88 ? -3.840 3.043 -5.588 1.00 95.81 88 THR A O 1
ATOM 696 N N . LYS A 1 89 ? -3.216 1.098 -6.553 1.00 97.81 89 LYS A N 1
ATOM 697 C CA . LYS A 1 89 ? -3.766 0.236 -5.500 1.00 97.81 89 LYS A CA 1
ATOM 698 C C . LYS A 1 89 ? -3.143 0.547 -4.133 1.00 97.81 89 LYS A C 1
ATOM 700 O O . LYS A 1 89 ? -3.857 0.633 -3.140 1.00 97.81 89 LYS A O 1
ATOM 705 N N . GLY A 1 90 ? -1.832 0.783 -4.074 1.00 97.75 90 GLY A N 1
ATOM 706 C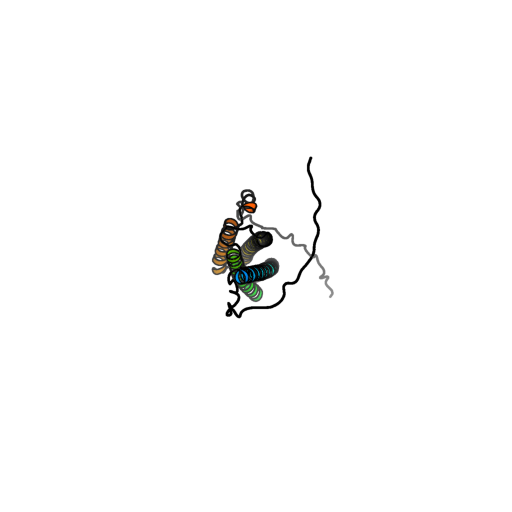 CA . GLY A 1 90 ? -1.141 1.160 -2.840 1.00 97.75 90 GLY A CA 1
ATOM 707 C C . GLY A 1 90 ? -1.659 2.466 -2.240 1.00 97.75 90 GLY A C 1
ATOM 708 O O . GLY A 1 90 ? -1.901 2.530 -1.038 1.00 97.75 90 GLY A O 1
ATOM 709 N N . CYS A 1 91 ? -1.903 3.486 -3.067 1.00 97.25 91 CYS A N 1
ATOM 710 C CA . CYS A 1 91 ? -2.481 4.753 -2.612 1.00 97.25 91 CYS A CA 1
ATOM 711 C C . CYS A 1 91 ? -3.916 4.587 -2.088 1.00 97.25 91 CYS A C 1
ATOM 713 O O . CYS A 1 91 ? -4.280 5.192 -1.080 1.00 97.25 91 CYS A O 1
ATOM 715 N N . GLU A 1 92 ? -4.730 3.757 -2.741 1.00 97.25 92 GLU A N 1
ATOM 716 C CA . GLU A 1 92 ? -6.089 3.442 -2.285 1.00 97.25 92 GLU A CA 1
ATOM 717 C C . GLU A 1 92 ? -6.092 2.719 -0.938 1.00 97.25 92 GLU A C 1
ATOM 719 O O . GLU A 1 92 ? -6.812 3.123 -0.025 1.00 97.25 92 GLU A O 1
ATOM 724 N N . MET A 1 93 ? -5.242 1.703 -0.786 1.00 97.94 93 MET A N 1
ATOM 725 C CA . MET A 1 93 ? -5.127 0.930 0.450 1.00 97.94 93 MET A CA 1
ATOM 726 C C . MET A 1 93 ? -4.586 1.767 1.607 1.00 97.94 93 MET A C 1
ATOM 728 O O . MET A 1 93 ? -5.124 1.698 2.708 1.00 97.94 93 MET A O 1
ATOM 732 N N . ALA A 1 94 ? -3.577 2.606 1.360 1.00 97.50 94 ALA A N 1
ATOM 733 C CA . ALA A 1 94 ? -3.055 3.540 2.353 1.00 97.50 94 ALA A CA 1
ATOM 734 C C . ALA A 1 94 ? -4.140 4.506 2.858 1.00 97.50 94 ALA A C 1
ATOM 736 O O . ALA A 1 94 ? -4.272 4.720 4.066 1.00 97.50 94 ALA A O 1
ATOM 737 N N . ARG A 1 95 ? -4.957 5.055 1.946 1.00 96.94 95 ARG A N 1
ATOM 738 C CA . ARG A 1 95 ? -6.107 5.897 2.307 1.00 96.94 95 ARG A CA 1
ATOM 739 C C . ARG A 1 95 ? -7.133 5.129 3.131 1.00 96.94 95 ARG A C 1
ATOM 741 O O . ARG A 1 95 ? -7.555 5.634 4.169 1.00 96.94 95 ARG A O 1
ATOM 748 N N . ALA A 1 96 ? -7.509 3.930 2.693 1.00 96.69 96 ALA A N 1
ATOM 749 C CA . ALA A 1 96 ? -8.482 3.095 3.389 1.00 96.69 96 ALA A CA 1
ATOM 750 C C . ALA A 1 96 ? -8.007 2.724 4.803 1.00 96.69 96 ALA A C 1
ATOM 752 O O . ALA A 1 96 ? -8.766 2.870 5.758 1.00 96.69 96 ALA A O 1
ATOM 753 N N . ALA A 1 97 ? -6.737 2.336 4.958 1.00 96.31 97 ALA A N 1
ATOM 754 C CA . ALA A 1 97 ? -6.137 2.034 6.255 1.00 96.31 97 ALA A CA 1
ATOM 755 C C . ALA A 1 97 ? -6.160 3.257 7.180 1.00 96.31 97 ALA A C 1
ATOM 757 O O . ALA A 1 97 ? -6.618 3.158 8.313 1.00 96.31 97 ALA A O 1
ATOM 758 N N . ASN A 1 98 ? -5.736 4.425 6.686 1.00 94.38 98 ASN A N 1
ATOM 759 C CA . ASN A 1 98 ? -5.713 5.652 7.481 1.00 94.38 98 ASN A CA 1
ATOM 760 C C . ASN A 1 98 ? -7.122 6.099 7.902 1.00 94.38 98 ASN A C 1
ATOM 762 O O . ASN A 1 98 ? -7.325 6.527 9.035 1.00 94.38 98 ASN A O 1
ATOM 766 N N . GLN A 1 99 ? -8.107 5.992 7.007 1.00 93.62 99 GLN A N 1
ATOM 767 C CA . GLN A 1 99 ? -9.507 6.300 7.313 1.00 93.62 99 GLN A CA 1
ATOM 768 C C . GLN A 1 99 ? -10.078 5.322 8.342 1.00 93.62 99 GLN A C 1
ATOM 770 O O . GLN A 1 99 ? -10.643 5.757 9.342 1.00 93.62 99 GLN A O 1
ATOM 775 N N . SER A 1 100 ? -9.879 4.017 8.135 1.00 93.56 100 SER A N 1
ATOM 776 C CA . SER A 1 100 ? -10.325 2.976 9.065 1.00 93.56 100 SER A CA 1
ATOM 777 C C . SER A 1 100 ? -9.723 3.179 10.452 1.00 93.56 100 SER A C 1
ATOM 779 O O . SER A 1 100 ? -10.436 3.098 11.449 1.00 93.56 100 SER A O 1
ATOM 781 N N . LEU A 1 101 ? -8.429 3.492 10.516 1.00 91.19 101 LEU A N 1
ATOM 782 C CA . LEU A 1 101 ? -7.715 3.723 11.764 1.00 91.19 101 LEU A CA 1
ATOM 783 C C . LEU A 1 101 ? -8.210 4.990 12.477 1.00 91.19 101 LEU A C 1
ATOM 785 O O . LEU A 1 101 ? -8.410 4.982 13.689 1.00 91.19 101 LEU A O 1
ATOM 789 N N . SER A 1 102 ? -8.497 6.052 11.720 1.00 89.62 102 SER A N 1
ATOM 790 C CA . SER A 1 102 ? -9.073 7.291 12.260 1.00 89.62 102 SER A CA 1
ATOM 791 C C . SER A 1 102 ? -10.459 7.056 12.876 1.00 89.62 102 SER A C 1
ATOM 793 O O . SER A 1 102 ? -10.762 7.604 13.930 1.00 89.62 102 SER A O 1
ATOM 795 N N . VAL A 1 103 ? -11.291 6.212 12.251 1.00 88.69 103 VAL A N 1
ATOM 796 C CA . VAL A 1 103 ? -12.638 5.876 12.749 1.00 88.69 103 VAL A CA 1
ATOM 797 C C . VAL A 1 103 ? -12.581 5.056 14.041 1.00 88.69 103 VAL A C 1
ATOM 799 O O . VAL A 1 103 ? -13.360 5.316 14.954 1.00 88.69 103 VAL A O 1
ATOM 802 N N . ILE A 1 104 ? -11.668 4.083 14.141 1.00 87.94 104 ILE A N 1
ATOM 803 C CA . ILE A 1 104 ? -11.565 3.217 15.331 1.00 87.94 104 ILE A CA 1
ATOM 804 C C . ILE A 1 104 ? -10.839 3.871 16.510 1.00 87.94 104 ILE A C 1
ATOM 806 O O . ILE A 1 104 ? -10.926 3.350 17.618 1.00 87.94 104 ILE A O 1
ATOM 810 N N . SER A 1 105 ? -10.137 4.987 16.290 1.00 81.31 105 SER A N 1
ATOM 811 C CA . SER A 1 105 ? -9.380 5.673 17.347 1.00 81.31 105 SER A CA 1
ATOM 812 C C . SER A 1 105 ? -10.258 6.505 18.287 1.00 81.31 105 SER A C 1
ATOM 814 O O . SER A 1 105 ? -9.856 6.696 19.425 1.00 81.31 105 SER A O 1
ATOM 816 N N . GLY A 1 106 ? -11.465 6.906 17.854 1.00 68.50 106 GLY A N 1
ATOM 817 C CA . GLY A 1 106 ? -12.491 7.571 18.675 1.00 68.50 106 GLY A CA 1
ATOM 818 C C . GLY A 1 106 ? -12.090 8.929 19.293 1.00 68.50 106 GLY A C 1
ATOM 819 O O . GLY A 1 106 ? -10.911 9.256 19.381 1.00 68.50 106 GLY A O 1
ATOM 820 N N . PRO A 1 107 ? -13.058 9.769 19.708 1.00 59.38 107 PRO A N 1
ATOM 821 C CA . PRO A 1 107 ? -12.782 10.912 20.567 1.00 59.38 107 PRO A CA 1
ATOM 822 C C . PRO A 1 107 ? -12.612 10.432 22.017 1.00 59.38 107 PRO A C 1
ATOM 824 O O . PRO A 1 107 ? -13.471 9.749 22.569 1.00 59.38 107 PRO A O 1
ATOM 827 N N . GLU A 1 108 ? -11.450 10.765 22.563 1.00 59.03 108 GLU A N 1
ATOM 828 C CA . GLU A 1 108 ? -10.923 10.524 23.907 1.00 59.03 108 GLU A CA 1
ATOM 829 C C . GLU A 1 108 ? -11.979 10.570 25.031 1.00 59.03 108 GLU A C 1
ATOM 831 O O . GLU A 1 108 ? -12.511 11.630 25.332 1.00 59.03 108 GLU A O 1
ATOM 836 N N . ASP A 1 109 ? -12.232 9.424 25.670 1.00 58.03 109 ASP A N 1
ATOM 837 C CA . ASP A 1 109 ? -12.657 9.326 27.086 1.00 58.03 109 ASP A CA 1
ATOM 838 C C . ASP A 1 109 ? -12.361 7.926 27.690 1.00 58.03 109 ASP A C 1
ATOM 840 O O . ASP A 1 109 ? -12.754 7.607 28.812 1.00 58.03 109 ASP A O 1
ATOM 844 N N . GLY A 1 110 ? -11.637 7.062 26.962 1.00 61.97 110 GLY A N 1
ATOM 845 C CA . GLY A 1 110 ? -11.281 5.707 27.392 1.00 61.97 110 GLY A CA 1
ATOM 846 C C . GLY A 1 110 ? -9.855 5.321 27.000 1.00 61.97 110 GLY A C 1
ATOM 847 O O . GLY A 1 110 ? -9.249 5.944 26.131 1.00 61.97 110 GLY A O 1
ATOM 848 N N . GLU A 1 111 ? -9.315 4.282 27.643 1.00 65.69 111 GLU A N 1
ATOM 849 C CA . GLU A 1 111 ? -7.996 3.739 27.303 1.00 65.69 111 GLU A CA 1
ATOM 850 C C . GLU A 1 111 ? -7.957 3.287 25.837 1.00 65.69 111 GLU A C 1
ATOM 852 O O . GLU A 1 111 ? -8.719 2.415 25.405 1.00 65.69 111 GLU A O 1
ATOM 857 N N . ILE A 1 112 ? -7.034 3.864 25.066 1.00 73.44 112 ILE A N 1
ATOM 858 C CA . ILE A 1 112 ? -6.789 3.458 23.684 1.00 73.44 112 ILE A CA 1
ATOM 859 C C . ILE A 1 112 ? -6.306 2.011 23.689 1.00 73.44 112 ILE A C 1
ATOM 861 O O . ILE A 1 112 ? -5.291 1.669 24.302 1.00 73.44 112 ILE A O 1
ATOM 865 N N . HIS A 1 113 ? -7.033 1.150 22.978 1.00 79.19 113 HIS A N 1
ATOM 866 C CA . HIS A 1 113 ? -6.723 -0.270 22.932 1.00 79.19 113 HIS A CA 1
ATOM 867 C C . HIS A 1 113 ? -5.298 -0.478 22.375 1.00 79.19 113 HIS A C 1
ATOM 869 O O . HIS A 1 113 ? -4.993 0.021 21.288 1.00 79.19 113 HIS A O 1
ATOM 875 N N . PRO A 1 114 ? -4.421 -1.260 23.035 1.00 84.50 114 PRO A N 1
ATOM 876 C CA . PRO A 1 114 ? -3.008 -1.385 22.652 1.00 84.50 114 PRO A CA 1
ATOM 877 C C . PRO A 1 114 ? -2.811 -1.923 21.229 1.00 84.50 114 PRO A C 1
ATOM 879 O O . PRO A 1 114 ? -1.786 -1.680 20.599 1.00 84.50 114 PRO A O 1
ATOM 882 N N . GLU A 1 115 ? -3.795 -2.651 20.704 1.00 88.56 115 GLU A N 1
ATOM 883 C CA . GLU A 1 115 ? -3.802 -3.089 19.308 1.00 88.56 115 GLU A CA 1
ATOM 884 C C . GLU A 1 115 ? -3.911 -1.931 18.309 1.00 88.56 115 GLU A C 1
ATOM 886 O O . GLU A 1 115 ? -3.259 -1.962 17.272 1.00 88.56 115 GLU A O 1
ATOM 891 N N . ILE A 1 116 ? -4.689 -0.893 18.621 1.00 88.62 116 ILE A N 1
ATOM 892 C CA . ILE A 1 116 ? -4.840 0.279 17.752 1.00 88.62 116 ILE A CA 1
ATOM 893 C C . ILE A 1 116 ? -3.489 0.994 17.636 1.00 88.62 116 ILE A C 1
ATOM 895 O O . ILE A 1 116 ? -3.053 1.303 16.530 1.00 88.62 116 ILE A O 1
ATOM 899 N N . CYS A 1 117 ? -2.756 1.136 18.746 1.00 89.06 117 CYS A N 1
ATOM 900 C CA . CYS A 1 117 ? -1.387 1.662 18.744 1.00 89.06 117 CYS A CA 1
ATOM 901 C C . CYS A 1 117 ? -0.440 0.837 17.855 1.00 89.06 117 CYS A C 1
ATOM 903 O O . CYS A 1 117 ? 0.347 1.402 17.098 1.00 89.06 117 CYS A O 1
ATOM 905 N N . ARG A 1 118 ? -0.527 -0.502 17.897 1.00 92.00 118 ARG A N 1
ATOM 906 C CA . ARG A 1 118 ? 0.270 -1.368 17.005 1.00 92.00 118 ARG A CA 1
ATOM 907 C C . ARG A 1 118 ? -0.074 -1.134 15.537 1.00 92.00 118 ARG A C 1
ATOM 909 O O . ARG A 1 118 ? 0.835 -1.098 14.713 1.00 92.00 118 ARG A O 1
ATOM 916 N N . LEU A 1 119 ? -1.355 -0.950 15.215 1.00 93.62 119 LEU A N 1
ATOM 917 C CA . LEU A 1 119 ? -1.804 -0.651 13.855 1.00 93.62 119 LEU A CA 1
ATOM 918 C C . LEU A 1 119 ? -1.300 0.714 13.366 1.00 93.62 119 LEU A C 1
ATOM 920 O O . LEU A 1 119 ? -0.869 0.798 12.217 1.00 93.62 119 LEU A O 1
ATOM 924 N N . PHE A 1 120 ? -1.275 1.744 14.220 1.00 91.94 120 PHE A N 1
ATOM 925 C CA . PHE A 1 120 ? -0.654 3.039 13.899 1.00 91.94 120 PHE A CA 1
ATOM 926 C C . PHE A 1 120 ? 0.818 2.890 13.537 1.00 91.94 120 PHE A C 1
ATOM 928 O O . PHE A 1 120 ? 1.222 3.303 12.451 1.00 91.94 120 PHE A O 1
ATOM 935 N N . ILE A 1 121 ? 1.593 2.241 14.408 1.00 92.56 121 ILE A N 1
ATOM 936 C CA . ILE A 1 121 ? 3.025 2.018 14.187 1.00 92.56 121 ILE A CA 1
ATOM 937 C C . ILE A 1 121 ? 3.236 1.226 12.892 1.00 92.56 121 ILE A C 1
ATOM 939 O O . ILE A 1 121 ? 4.044 1.606 12.047 1.00 92.56 121 ILE A O 1
ATOM 943 N N . GLN A 1 122 ? 2.474 0.148 12.688 1.00 94.81 122 GLN A N 1
ATOM 944 C CA . GLN A 1 122 ? 2.608 -0.684 11.498 1.00 94.81 122 GLN A CA 1
ATOM 945 C C . GLN A 1 122 ? 2.279 0.094 10.218 1.00 94.81 122 GLN A C 1
ATOM 947 O O . GLN A 1 122 ? 3.036 0.013 9.248 1.00 94.81 122 GLN A O 1
ATOM 952 N N . LEU A 1 123 ? 1.185 0.860 10.205 1.00 95.62 123 LEU A N 1
ATOM 953 C CA . LEU A 1 123 ? 0.798 1.672 9.053 1.00 95.62 123 LEU A CA 1
ATOM 954 C C . LEU A 1 123 ? 1.822 2.779 8.776 1.00 95.62 123 LEU A C 1
ATOM 956 O O . LEU A 1 123 ? 2.162 3.005 7.615 1.00 95.62 123 LEU A O 1
ATOM 960 N N . GLN A 1 124 ? 2.354 3.419 9.818 1.00 94.44 124 GLN A N 1
ATOM 961 C CA . GLN A 1 124 ? 3.402 4.432 9.709 1.00 94.44 124 GLN A CA 1
ATOM 962 C C . GLN A 1 124 ? 4.659 3.850 9.063 1.00 94.44 124 GLN A C 1
ATOM 964 O O . GLN A 1 124 ? 5.125 4.379 8.053 1.00 94.44 124 GLN A O 1
ATOM 969 N N . CYS A 1 125 ? 5.152 2.718 9.570 1.00 95.00 125 CYS A N 1
ATOM 970 C CA . CYS A 1 125 ? 6.303 2.034 8.987 1.00 95.00 125 CYS A CA 1
ATOM 971 C C . CYS A 1 125 ? 6.042 1.625 7.529 1.00 95.00 125 CYS A C 1
ATOM 973 O O . CYS A 1 125 ? 6.905 1.811 6.669 1.00 95.00 125 CYS A O 1
ATOM 975 N N . CYS A 1 126 ? 4.849 1.100 7.218 1.00 96.75 126 CYS A N 1
ATOM 976 C CA . CYS A 1 126 ? 4.490 0.735 5.846 1.00 96.75 126 CYS A CA 1
ATOM 977 C C . CYS A 1 126 ? 4.488 1.956 4.917 1.00 96.75 126 CYS A C 1
ATOM 979 O O . CYS A 1 126 ? 5.028 1.881 3.816 1.00 96.75 126 CYS A O 1
ATOM 981 N N . LEU A 1 127 ? 3.925 3.084 5.356 1.00 96.31 127 LEU A N 1
ATOM 982 C CA . LEU A 1 127 ? 3.894 4.328 4.586 1.00 96.31 127 LEU A CA 1
ATOM 983 C C . LEU A 1 127 ? 5.292 4.901 4.348 1.00 96.31 127 LEU A C 1
ATOM 985 O O . LEU A 1 127 ? 5.602 5.283 3.222 1.00 96.31 127 LEU A O 1
ATOM 989 N N . GLU A 1 128 ? 6.147 4.938 5.368 1.00 94.75 128 GLU A N 1
ATOM 990 C CA . GLU A 1 128 ? 7.533 5.405 5.239 1.00 94.75 128 GLU A CA 1
ATOM 991 C C . GLU A 1 128 ? 8.319 4.584 4.215 1.00 94.75 128 GLU A C 1
ATOM 993 O O . GLU A 1 128 ? 8.963 5.139 3.314 1.00 94.75 128 GLU A O 1
ATOM 998 N N . MET A 1 129 ? 8.230 3.255 4.317 1.00 95.56 129 MET A N 1
ATOM 999 C CA . MET A 1 129 ? 8.842 2.353 3.347 1.00 95.56 129 MET A CA 1
ATOM 1000 C C . MET A 1 129 ? 8.263 2.573 1.950 1.00 95.56 129 MET A C 1
ATOM 1002 O O . MET A 1 129 ? 9.020 2.729 0.993 1.00 95.56 129 MET A O 1
ATOM 1006 N N . TYR A 1 130 ? 6.938 2.650 1.824 1.00 97.62 130 TYR A N 1
ATOM 1007 C CA . TYR A 1 130 ? 6.271 2.828 0.539 1.00 97.62 130 TYR A CA 1
ATOM 1008 C C . TYR A 1 130 ? 6.680 4.131 -0.153 1.00 97.62 130 TYR A C 1
ATOM 1010 O O . TYR A 1 130 ? 7.081 4.110 -1.315 1.00 97.62 130 TYR A O 1
ATOM 1018 N N . ILE A 1 131 ? 6.673 5.256 0.568 1.00 95.50 131 ILE A N 1
ATOM 1019 C CA . ILE A 1 131 ? 7.107 6.564 0.053 1.00 95.50 131 ILE A CA 1
ATOM 1020 C C . ILE A 1 131 ? 8.572 6.504 -0.393 1.00 95.50 131 ILE A C 1
ATOM 1022 O O . ILE A 1 131 ? 8.926 7.047 -1.442 1.00 95.50 131 ILE A O 1
ATOM 1026 N N . THR A 1 132 ? 9.422 5.824 0.376 1.00 94.19 132 THR A N 1
ATOM 1027 C CA . THR A 1 132 ? 10.842 5.656 0.051 1.00 94.19 132 THR A CA 1
ATOM 1028 C C . THR A 1 132 ? 11.029 4.858 -1.240 1.00 94.19 132 THR A C 1
ATOM 1030 O O . THR A 1 132 ? 11.800 5.260 -2.113 1.00 94.19 132 THR A O 1
ATOM 1033 N N . GLU A 1 133 ? 10.296 3.759 -1.412 1.00 94.88 133 GLU A N 1
ATOM 1034 C CA . GLU A 1 133 ? 10.325 2.973 -2.649 1.00 94.88 133 GLU A CA 1
ATOM 1035 C C . GLU A 1 133 ? 9.715 3.742 -3.835 1.00 94.88 133 GLU A C 1
ATOM 1037 O O . GLU A 1 133 ? 10.244 3.688 -4.948 1.00 94.88 133 GLU A O 1
ATOM 1042 N N . MET A 1 134 ? 8.664 4.543 -3.616 1.00 94.31 134 MET A N 1
ATOM 1043 C CA . MET A 1 134 ? 8.115 5.442 -4.639 1.00 94.31 134 MET A CA 1
ATOM 1044 C C . MET A 1 134 ? 9.161 6.456 -5.113 1.00 94.31 134 MET A C 1
ATOM 1046 O O . MET A 1 134 ? 9.337 6.616 -6.323 1.00 94.31 134 MET A O 1
ATOM 1050 N N . LEU A 1 135 ? 9.912 7.079 -4.202 1.00 92.00 135 LEU A N 1
ATOM 1051 C CA . LEU A 1 135 ? 10.995 8.004 -4.553 1.00 92.00 135 LEU A CA 1
ATOM 1052 C C . LEU A 1 135 ? 12.079 7.311 -5.387 1.00 92.00 135 LEU A C 1
ATOM 1054 O O . LEU A 1 135 ? 12.446 7.813 -6.452 1.00 92.00 135 LEU A O 1
ATOM 1058 N N . LYS A 1 136 ? 12.526 6.119 -4.970 1.00 92.69 136 LYS A N 1
ATOM 1059 C CA . LYS A 1 136 ? 13.498 5.315 -5.733 1.00 92.69 136 LYS A CA 1
ATOM 1060 C C . LYS A 1 136 ? 12.997 5.013 -7.145 1.00 92.69 136 LYS A C 1
ATOM 1062 O O . LYS A 1 136 ? 13.749 5.175 -8.105 1.00 92.69 136 LYS A O 1
ATOM 1067 N N . SER A 1 137 ? 11.724 4.637 -7.286 1.00 91.56 137 SER A N 1
ATOM 1068 C CA . SER A 1 137 ? 11.118 4.348 -8.591 1.00 91.56 137 SER A CA 1
ATOM 1069 C C . SER A 1 137 ? 11.132 5.554 -9.533 1.00 91.56 137 SER A C 1
ATOM 1071 O O . SER A 1 137 ? 11.390 5.407 -10.727 1.00 91.56 137 SER A O 1
ATOM 1073 N N . VAL A 1 138 ? 10.887 6.758 -9.004 1.00 88.19 138 VAL A N 1
ATOM 1074 C CA . VAL A 1 138 ? 10.894 7.996 -9.790 1.00 88.19 138 VAL A CA 1
ATOM 1075 C C . VAL A 1 138 ? 12.306 8.311 -10.264 1.00 88.19 138 VAL A C 1
ATOM 1077 O O . VAL A 1 138 ? 12.474 8.602 -11.446 1.00 88.19 138 VAL A O 1
ATOM 1080 N N . CYS A 1 139 ? 13.308 8.187 -9.389 1.00 88.50 139 CYS A N 1
ATOM 1081 C CA . CYS A 1 139 ? 14.710 8.379 -9.754 1.00 88.50 139 CYS A CA 1
ATOM 1082 C C . CYS A 1 139 ? 15.150 7.400 -10.852 1.00 88.50 139 CYS A C 1
ATOM 1084 O O . CYS A 1 139 ? 15.654 7.837 -11.884 1.00 88.50 139 CYS A O 1
ATOM 1086 N N . LEU A 1 140 ? 14.900 6.098 -10.673 1.00 87.38 140 LEU A N 1
ATOM 1087 C CA . LEU A 1 140 ? 15.298 5.063 -11.635 1.00 87.38 140 LEU A CA 1
ATOM 1088 C C . LEU A 1 140 ? 14.620 5.247 -12.998 1.00 87.38 140 LEU A C 1
ATOM 1090 O O . LEU A 1 140 ? 15.281 5.244 -14.033 1.00 87.38 140 LEU A O 1
ATOM 1094 N N . LEU A 1 141 ? 13.304 5.478 -13.011 1.00 85.00 141 LEU A N 1
ATOM 1095 C CA . LEU A 1 141 ? 12.572 5.734 -14.254 1.00 85.00 141 LEU A CA 1
ATOM 1096 C C . LEU A 1 141 ? 12.971 7.073 -14.890 1.00 85.00 141 LEU A C 1
ATOM 1098 O O . LEU A 1 141 ? 12.917 7.201 -16.108 1.00 85.00 141 LEU A O 1
ATOM 1102 N N . GLY A 1 142 ? 13.371 8.064 -14.089 1.00 83.25 142 GLY A N 1
ATOM 1103 C CA . GLY A 1 142 ? 13.919 9.334 -14.566 1.00 83.25 142 GLY A CA 1
ATOM 1104 C C . GLY A 1 142 ? 15.249 9.155 -15.297 1.00 83.25 142 GLY A C 1
ATOM 1105 O O . GLY A 1 142 ? 15.417 9.709 -16.379 1.00 83.25 142 GLY A O 1
ATOM 1106 N N . SER A 1 143 ? 16.151 8.316 -14.775 1.00 79.81 143 SER A N 1
ATOM 1107 C CA . SER A 1 143 ? 17.405 7.954 -15.455 1.00 79.81 143 SER A CA 1
ATOM 1108 C C . SER A 1 143 ? 17.177 7.252 -16.797 1.00 79.81 143 SER A C 1
ATOM 1110 O O . SER A 1 143 ? 17.987 7.404 -17.705 1.00 79.81 143 SER A O 1
ATOM 1112 N N . LEU A 1 144 ? 16.059 6.537 -16.946 1.00 70.88 144 LEU A N 1
ATOM 1113 C CA . LEU A 1 144 ? 15.629 5.918 -18.206 1.00 70.88 144 LEU A CA 1
ATOM 1114 C C . LEU A 1 144 ? 14.812 6.870 -19.110 1.00 70.88 144 LEU A C 1
ATOM 1116 O O . LEU A 1 144 ? 14.326 6.447 -20.152 1.00 70.88 144 LEU A O 1
ATOM 1120 N N . GLN A 1 145 ? 14.630 8.139 -18.717 1.00 70.50 145 GLN A N 1
ATOM 1121 C CA . GLN A 1 145 ? 13.765 9.138 -19.374 1.00 70.50 145 GLN A CA 1
ATOM 1122 C C . GLN A 1 145 ? 12.270 8.757 -19.459 1.00 70.50 145 GLN A C 1
ATOM 1124 O O . GLN A 1 145 ? 11.497 9.360 -20.198 1.00 70.50 145 GLN A O 1
ATOM 1129 N N . LEU A 1 146 ? 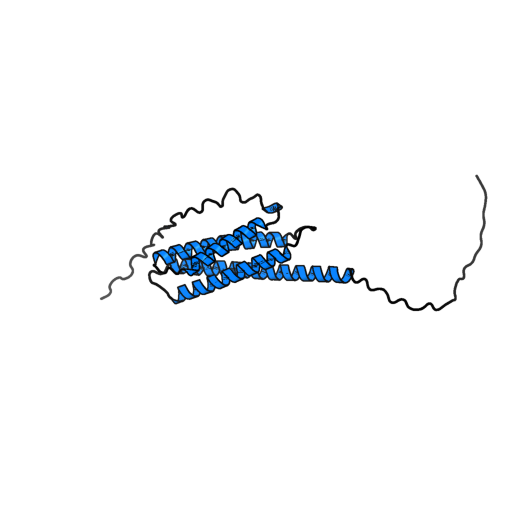11.803 7.809 -18.644 1.00 63.50 146 LEU A N 1
ATOM 1130 C CA . LEU A 1 146 ? 10.425 7.297 -18.640 1.00 63.50 146 LEU A CA 1
ATOM 1131 C C . LEU A 1 146 ? 9.480 8.131 -17.753 1.00 63.50 146 LEU A C 1
ATOM 1133 O O . LEU A 1 146 ? 8.576 7.597 -17.099 1.00 63.50 146 LEU A O 1
ATOM 1137 N N . HIS A 1 147 ? 9.694 9.449 -17.670 1.00 61.00 147 HIS A N 1
ATOM 1138 C CA . HIS A 1 147 ? 9.005 10.289 -16.692 1.00 61.00 147 HIS A CA 1
ATOM 1139 C C . HIS A 1 147 ? 7.542 10.594 -17.075 1.00 61.00 147 HIS A C 1
ATOM 1141 O O . HIS A 1 147 ? 7.270 11.160 -18.129 1.00 61.00 147 HIS A O 1
ATOM 1147 N N . ARG A 1 148 ? 6.579 10.274 -16.191 1.00 63.62 148 ARG A N 1
ATOM 1148 C CA . ARG A 1 148 ? 5.165 10.702 -16.297 1.00 63.62 148 ARG A CA 1
ATOM 1149 C C . ARG A 1 148 ? 4.740 11.561 -15.102 1.00 63.62 148 ARG A C 1
ATOM 1151 O O . ARG A 1 148 ? 5.029 11.214 -13.955 1.00 63.62 148 ARG A O 1
ATOM 1158 N N . LYS A 1 149 ? 3.981 12.623 -15.402 1.00 59.56 149 LYS A N 1
ATOM 1159 C CA . LYS A 1 149 ? 3.565 13.731 -14.513 1.00 59.56 149 LYS A CA 1
ATOM 1160 C C . LYS A 1 149 ? 2.664 13.325 -13.327 1.00 59.56 149 LYS A C 1
ATOM 1162 O O . LYS A 1 149 ? 2.629 14.029 -12.331 1.00 59.56 149 LYS A O 1
ATOM 1167 N N . GLY A 1 150 ? 1.979 12.178 -13.388 1.00 62.69 150 GLY A N 1
ATOM 1168 C CA . GLY A 1 150 ? 1.040 11.741 -12.335 1.00 62.69 150 GLY A CA 1
ATOM 1169 C C . GLY A 1 150 ? 1.682 11.229 -11.036 1.00 62.69 150 GLY A C 1
ATOM 1170 O O . GLY A 1 150 ? 1.042 11.232 -9.994 1.00 62.69 150 GLY A O 1
ATOM 1171 N N . ARG A 1 151 ? 2.957 10.821 -11.061 1.00 71.25 151 ARG A N 1
ATOM 1172 C CA . ARG A 1 151 ? 3.623 10.184 -9.902 1.00 71.25 151 ARG A CA 1
ATOM 1173 C C . ARG A 1 151 ? 3.970 11.153 -8.775 1.00 71.25 151 ARG A C 1
ATOM 1175 O O . ARG A 1 151 ? 4.087 10.742 -7.625 1.00 71.25 151 ARG A O 1
ATOM 1182 N N . GLU A 1 152 ? 4.163 12.425 -9.109 1.00 79.19 152 GLU A N 1
ATOM 1183 C CA . GLU A 1 152 ? 4.507 13.462 -8.133 1.00 79.19 152 GLU A CA 1
ATOM 1184 C C . GLU A 1 152 ? 3.324 13.801 -7.223 1.00 79.19 152 GLU A C 1
ATOM 1186 O O . GLU A 1 152 ? 3.523 14.044 -6.032 1.00 79.19 152 GLU A O 1
ATOM 1191 N N . TRP A 1 153 ? 2.103 13.773 -7.770 1.00 85.50 153 TRP A N 1
ATOM 1192 C CA . TRP A 1 153 ? 0.877 13.962 -6.998 1.00 85.50 153 TRP A CA 1
ATOM 1193 C C . TRP A 1 153 ? 0.706 12.848 -5.965 1.00 85.50 153 TRP A C 1
ATOM 1195 O O . TRP A 1 153 ? 0.642 13.140 -4.773 1.00 85.50 153 TRP A O 1
ATOM 1205 N N . ASP A 1 154 ? 0.746 11.588 -6.414 1.00 88.50 154 ASP A N 1
ATOM 1206 C CA . ASP A 1 154 ? 0.598 10.418 -5.542 1.00 88.50 154 ASP A CA 1
ATOM 1207 C C . ASP A 1 154 ? 1.627 10.452 -4.397 1.00 88.50 154 ASP A C 1
ATOM 1209 O O . ASP A 1 154 ? 1.290 10.237 -3.236 1.00 88.50 154 ASP A O 1
ATOM 1213 N N . MET A 1 155 ? 2.889 10.800 -4.688 1.00 89.00 155 MET A N 1
ATOM 1214 C CA . MET A 1 155 ? 3.918 10.938 -3.649 1.00 89.00 155 MET A CA 1
ATOM 1215 C C . MET A 1 155 ? 3.606 12.036 -2.634 1.00 89.00 155 MET A C 1
ATOM 1217 O O . MET A 1 155 ? 3.820 11.841 -1.437 1.00 89.00 155 MET A O 1
ATOM 1221 N N . ARG A 1 156 ? 3.149 13.204 -3.094 1.00 90.88 156 ARG A N 1
ATOM 1222 C CA . ARG A 1 156 ? 2.784 14.309 -2.201 1.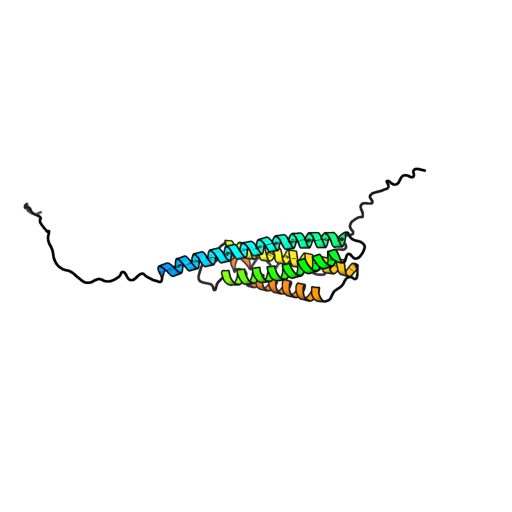00 90.88 156 ARG A CA 1
ATOM 1223 C C . ARG A 1 156 ? 1.622 13.907 -1.300 1.00 90.88 156 ARG A C 1
ATOM 1225 O O . ARG A 1 156 ? 1.668 14.170 -0.104 1.00 90.88 156 ARG A O 1
ATOM 1232 N N . GLU A 1 157 ? 0.620 13.241 -1.860 1.00 92.69 157 GLU A N 1
ATOM 1233 C CA . GLU A 1 157 ? -0.520 12.732 -1.106 1.00 92.69 157 GLU A CA 1
ATOM 1234 C C . GLU A 1 157 ? -0.080 11.729 -0.033 1.00 92.69 157 GLU A C 1
ATOM 1236 O O . GLU A 1 157 ? -0.449 11.889 1.129 1.00 92.69 157 GLU A O 1
ATOM 1241 N N . MET A 1 158 ? 0.764 10.750 -0.376 1.00 94.50 158 MET A N 1
ATOM 1242 C CA . MET A 1 158 ? 1.246 9.763 0.600 1.00 94.50 158 MET A CA 1
ATOM 1243 C C . MET A 1 158 ? 2.070 10.413 1.719 1.00 94.50 158 MET A C 1
ATOM 1245 O O . MET A 1 158 ? 1.912 10.049 2.883 1.00 94.50 158 MET A O 1
ATOM 1249 N N . LYS A 1 159 ? 2.896 11.422 1.405 1.00 92.56 159 LYS A N 1
ATOM 1250 C CA . LYS A 1 159 ? 3.607 12.215 2.423 1.00 92.56 159 LYS A CA 1
ATOM 1251 C C . LYS A 1 159 ? 2.642 12.951 3.351 1.00 92.56 159 LYS A C 1
ATOM 1253 O O . LYS A 1 159 ? 2.824 12.907 4.561 1.00 92.56 159 LYS A O 1
ATOM 1258 N N . ASN A 1 160 ? 1.593 13.562 2.800 1.00 93.56 160 ASN A N 1
ATOM 1259 C CA . ASN A 1 160 ? 0.567 14.229 3.599 1.00 93.56 160 ASN A CA 1
ATOM 1260 C C . ASN A 1 160 ? -0.185 13.240 4.503 1.00 93.56 160 ASN A C 1
ATOM 1262 O O . ASN A 1 160 ? -0.498 13.579 5.641 1.00 93.56 160 ASN A O 1
ATOM 1266 N N . LEU A 1 161 ? -0.475 12.024 4.021 1.00 93.31 161 LEU A N 1
ATOM 1267 C CA . LEU A 1 161 ? -1.074 10.970 4.846 1.00 93.31 161 LEU A CA 1
ATOM 1268 C C . LEU A 1 161 ? -0.149 10.562 5.992 1.00 93.31 161 LEU A C 1
ATOM 1270 O O . LEU A 1 161 ? -0.610 10.471 7.123 1.00 93.31 161 LEU A O 1
ATOM 1274 N N . LEU A 1 162 ? 1.146 10.377 5.726 1.00 92.81 162 LEU A N 1
ATOM 1275 C CA . LEU A 1 162 ? 2.124 10.065 6.766 1.00 92.81 162 LEU A CA 1
ATOM 1276 C C . LEU A 1 162 ? 2.197 11.171 7.831 1.00 92.81 162 LEU A C 1
ATOM 1278 O O . LEU A 1 162 ? 2.214 10.863 9.018 1.00 92.81 162 LEU A O 1
ATOM 1282 N N . SER A 1 163 ? 2.196 12.446 7.429 1.00 90.50 163 SER A N 1
ATOM 1283 C CA . SER A 1 163 ? 2.156 13.574 8.371 1.00 90.50 163 SER A CA 1
ATOM 1284 C C . SER A 1 163 ? 0.901 13.540 9.246 1.00 90.50 163 SER A C 1
ATOM 1286 O O . SER A 1 163 ? 1.014 13.583 10.468 1.00 90.50 163 SER A O 1
ATOM 1288 N N . LYS A 1 164 ? -0.281 13.360 8.642 1.00 90.50 164 LYS A N 1
ATOM 1289 C CA . LYS A 1 164 ? -1.549 13.234 9.383 1.00 90.50 164 LYS A CA 1
ATOM 1290 C C . LYS A 1 164 ? -1.542 12.052 10.350 1.00 90.50 164 LYS A C 1
ATOM 1292 O O . LYS A 1 164 ? -2.047 12.169 11.460 1.00 90.50 164 LYS A O 1
ATOM 1297 N N . LEU A 1 165 ? -0.965 10.924 9.939 1.00 89.38 165 LEU A N 1
ATOM 1298 C CA . LEU A 1 165 ? -0.882 9.726 10.767 1.00 89.38 165 LEU A CA 1
ATOM 1299 C C . LEU A 1 165 ? -0.006 9.953 12.007 1.00 89.38 165 LEU A C 1
ATOM 1301 O O . LEU A 1 165 ? -0.390 9.542 13.098 1.00 89.38 165 LEU A O 1
ATOM 1305 N N . ARG A 1 166 ? 1.133 10.645 11.862 1.00 87.94 166 ARG A N 1
ATOM 1306 C CA . ARG A 1 166 ? 1.985 11.035 13.000 1.00 87.94 166 ARG A CA 1
ATOM 1307 C C . ARG A 1 166 ? 1.285 12.007 13.939 1.00 87.94 166 ARG A C 1
ATOM 1309 O O . ARG A 1 166 ? 1.436 11.912 15.151 1.00 87.94 166 ARG A O 1
ATOM 1316 N N . GLU A 1 167 ? 0.523 12.948 13.390 1.00 84.62 167 GLU A N 1
ATOM 1317 C CA . GLU A 1 167 ? -0.225 13.916 14.193 1.00 84.62 167 GLU A CA 1
ATOM 1318 C C . GLU A 1 167 ? -1.331 13.249 15.017 1.00 84.62 167 GLU A C 1
ATOM 1320 O O . GLU A 1 167 ? -1.522 13.635 16.174 1.00 84.62 167 GLU A O 1
ATOM 1325 N N . ALA A 1 168 ? -1.999 12.253 14.423 1.00 82.12 168 ALA A N 1
ATOM 1326 C CA . ALA A 1 168 ? -3.081 11.466 15.010 1.00 82.12 168 ALA A CA 1
ATOM 1327 C C . ALA A 1 168 ? -2.606 10.325 15.925 1.00 82.12 168 ALA A C 1
ATOM 1329 O O . ALA A 1 168 ? -3.437 9.689 16.572 1.00 82.12 168 ALA A O 1
ATOM 1330 N N . MET A 1 169 ? -1.299 10.042 15.988 1.00 77.75 169 MET A N 1
ATOM 1331 C CA . MET A 1 169 ? -0.780 9.021 16.892 1.00 77.75 169 MET A CA 1
ATOM 1332 C C . MET A 1 169 ? -1.052 9.399 18.358 1.00 77.75 169 MET A C 1
ATOM 1334 O O . MET A 1 169 ? -0.792 10.542 18.754 1.00 77.75 169 MET A O 1
ATOM 1338 N N . PRO A 1 170 ? -1.506 8.441 19.185 1.00 68.50 170 PRO A N 1
ATOM 1339 C CA . PRO A 1 170 ? -1.720 8.659 20.610 1.00 68.50 170 PRO A CA 1
ATOM 1340 C C . PRO A 1 170 ? -0.480 9.231 21.317 1.00 68.50 170 PRO A C 1
ATOM 1342 O O . PRO A 1 170 ? 0.649 8.802 21.062 1.00 68.50 170 PRO A O 1
ATOM 1345 N N . LEU A 1 171 ? -0.692 10.160 22.258 1.00 56.91 171 LEU A N 1
ATOM 1346 C CA . LEU A 1 171 ? 0.355 10.906 22.982 1.00 56.91 171 LEU A CA 1
ATOM 1347 C C . LEU A 1 171 ? 1.496 10.070 23.612 1.00 56.91 171 LEU A C 1
ATOM 1349 O O . LEU A 1 171 ? 2.614 10.589 23.646 1.00 56.91 171 LEU A O 1
ATOM 1353 N N . PRO A 1 172 ? 1.321 8.797 24.037 1.00 52.56 172 PRO A N 1
ATOM 1354 C CA . PRO A 1 172 ? 2.446 7.971 24.490 1.00 52.56 172 PRO A CA 1
ATOM 1355 C C . PRO A 1 172 ? 3.532 7.728 23.426 1.00 52.56 172 PRO A C 1
ATOM 1357 O O . PRO A 1 172 ? 4.652 7.369 23.777 1.00 52.56 172 PRO A O 1
ATOM 1360 N N . LEU A 1 173 ? 3.220 7.909 22.136 1.00 52.34 173 LEU A N 1
ATOM 1361 C CA . LEU A 1 173 ? 4.111 7.608 21.008 1.00 52.34 173 LEU A CA 1
ATOM 1362 C C . LEU A 1 173 ? 4.656 8.857 20.290 1.00 52.34 173 LEU A C 1
ATOM 1364 O O . LEU A 1 173 ? 5.561 8.741 19.470 1.00 52.34 173 LEU A O 1
ATOM 1368 N N . LYS A 1 174 ? 4.144 10.056 20.598 1.00 52.00 174 LYS A N 1
ATOM 1369 C CA . LYS A 1 174 ? 4.427 11.293 19.842 1.00 52.00 174 LYS A CA 1
ATOM 1370 C C . LYS A 1 174 ? 5.841 11.863 20.049 1.00 52.00 174 LYS A C 1
ATOM 1372 O O . LYS A 1 174 ? 6.298 12.661 19.242 1.00 52.00 174 LYS A O 1
ATOM 1377 N N . ASN A 1 175 ? 6.553 11.430 21.092 1.00 47.75 175 ASN A N 1
ATOM 1378 C CA . ASN A 1 175 ? 7.824 12.031 21.526 1.00 47.75 175 ASN A CA 1
ATOM 1379 C C . ASN A 1 175 ? 9.101 11.330 21.008 1.00 47.75 175 ASN A C 1
ATOM 1381 O O . ASN A 1 175 ? 10.181 11.617 21.520 1.00 47.75 175 ASN A O 1
ATOM 1385 N N . GLN A 1 176 ? 9.023 10.399 20.045 1.00 55.31 176 GLN A N 1
ATOM 1386 C CA . GLN A 1 176 ? 10.218 9.682 19.546 1.00 55.31 176 GLN A CA 1
ATOM 1387 C C . GLN A 1 176 ? 10.783 10.178 18.200 1.00 55.31 176 GLN A C 1
ATOM 1389 O O . GLN A 1 176 ? 11.892 9.787 17.836 1.00 55.31 176 GLN A O 1
ATOM 1394 N N . ASP A 1 177 ? 10.093 11.066 17.478 1.00 53.34 177 ASP A N 1
ATOM 1395 C CA . ASP A 1 177 ? 10.360 11.267 16.042 1.00 53.34 177 ASP A CA 1
ATOM 1396 C C . ASP A 1 177 ? 11.186 12.515 15.667 1.00 53.34 177 ASP A C 1
ATOM 1398 O O . ASP A 1 177 ? 11.599 12.648 14.511 1.00 53.34 177 ASP A O 1
ATOM 1402 N N . ASP A 1 178 ? 11.507 13.411 16.607 1.00 49.38 178 ASP A N 1
ATOM 1403 C CA . ASP A 1 178 ? 12.121 14.705 16.253 1.00 49.38 178 ASP A CA 1
ATOM 1404 C C . ASP A 1 178 ? 13.603 14.628 15.829 1.00 49.38 178 ASP A C 1
ATOM 1406 O O . ASP A 1 178 ? 14.138 15.593 15.286 1.00 49.38 178 ASP A O 1
ATOM 1410 N N . SER A 1 179 ? 14.297 13.496 16.016 1.00 47.19 179 SER A N 1
ATOM 1411 C CA . SER A 1 179 ? 15.758 13.418 15.793 1.00 47.19 179 SER A CA 1
ATOM 1412 C C . SER A 1 179 ? 16.245 12.632 14.570 1.00 47.19 179 SER A C 1
ATOM 1414 O O . SER A 1 179 ? 17.456 12.539 14.379 1.00 47.19 179 SER A O 1
ATOM 1416 N N . SER A 1 180 ? 15.389 12.082 13.699 1.00 49.28 180 SER A N 1
ATOM 1417 C CA . SER A 1 180 ? 15.905 11.255 12.579 1.00 49.28 180 SER A CA 1
ATOM 1418 C C . SER A 1 180 ? 15.250 11.419 11.201 1.00 49.28 180 SER A C 1
ATOM 1420 O O . SER A 1 180 ? 15.720 10.808 10.242 1.00 49.28 180 SER A O 1
ATOM 1422 N N . LEU A 1 181 ? 14.248 12.290 11.032 1.00 49.72 181 LEU A N 1
ATOM 1423 C CA . LEU A 1 181 ? 13.417 12.284 9.813 1.00 49.72 181 LEU A CA 1
ATOM 1424 C C . LEU A 1 181 ? 13.527 13.501 8.885 1.00 49.72 181 LEU A C 1
ATOM 1426 O O . LEU A 1 181 ? 12.908 13.507 7.821 1.00 49.72 181 LEU A O 1
ATOM 1430 N N . LEU A 1 182 ? 14.351 14.498 9.216 1.00 45.53 182 LEU A N 1
ATOM 1431 C CA . LEU A 1 182 ? 14.485 15.721 8.408 1.00 45.53 182 LEU A CA 1
ATOM 1432 C C . LEU A 1 182 ? 15.752 15.818 7.542 1.00 45.53 182 LEU A C 1
ATOM 1434 O O . LEU A 1 182 ? 16.013 16.870 6.972 1.00 45.53 182 LEU A O 1
ATOM 1438 N N . ASN A 1 183 ? 16.495 14.726 7.336 1.00 41.53 183 ASN A N 1
ATOM 1439 C CA . ASN A 1 183 ? 17.629 14.701 6.396 1.00 41.53 183 ASN A CA 1
ATOM 1440 C C . ASN A 1 183 ? 17.374 13.833 5.154 1.00 41.53 183 ASN A C 1
ATOM 1442 O O . ASN A 1 183 ? 18.256 13.127 4.673 1.00 41.53 183 ASN A O 1
ATOM 1446 N N . LEU A 1 184 ? 16.171 13.923 4.583 1.00 48.16 184 LEU A N 1
ATOM 1447 C CA . LEU A 1 184 ? 15.920 13.524 3.193 1.00 48.16 184 LEU A CA 1
ATOM 1448 C C . LEU A 1 184 ? 16.284 14.682 2.250 1.00 48.16 184 LEU A C 1
ATOM 1450 O O . LEU A 1 184 ? 15.466 15.158 1.462 1.00 48.16 184 LEU A O 1
ATOM 1454 N N . THR A 1 185 ? 17.536 15.138 2.319 1.00 34.69 185 THR A N 1
ATOM 1455 C CA . THR A 1 185 ? 18.172 15.726 1.140 1.00 34.69 185 THR A CA 1
ATOM 1456 C C . THR A 1 185 ? 18.245 14.637 0.064 1.00 34.69 185 THR A C 1
ATOM 1458 O O . THR A 1 185 ? 18.354 13.451 0.397 1.00 34.69 185 THR A O 1
ATOM 1461 N N . PRO A 1 186 ? 18.146 14.978 -1.232 1.00 40.66 186 PRO A N 1
ATOM 1462 C CA . PRO A 1 186 ? 18.349 14.011 -2.298 1.00 40.66 186 PRO A CA 1
ATOM 1463 C C . PRO A 1 186 ? 19.822 13.594 -2.289 1.00 40.66 186 PRO A C 1
ATOM 1465 O O . PRO A 1 186 ? 20.641 14.130 -3.029 1.00 40.66 186 PRO A O 1
ATOM 1468 N N . TYR A 1 187 ? 20.185 12.647 -1.424 1.00 32.16 187 TYR A N 1
ATOM 1469 C CA . TYR A 1 187 ? 21.446 11.947 -1.557 1.00 32.16 187 TYR A CA 1
ATOM 1470 C C . TYR A 1 187 ? 21.399 11.227 -2.901 1.00 32.16 187 TYR A C 1
ATOM 1472 O O . TYR A 1 187 ? 20.453 10.468 -3.152 1.00 32.16 187 TYR A O 1
ATOM 1480 N N . PRO A 1 188 ? 22.385 11.441 -3.784 1.00 38.75 188 PRO A N 1
ATOM 1481 C CA . PRO A 1 188 ? 22.486 10.650 -4.986 1.00 38.75 188 PRO A CA 1
ATOM 1482 C C . PRO A 1 188 ? 22.794 9.225 -4.528 1.00 38.75 188 PRO A C 1
ATOM 1484 O O . PRO A 1 188 ? 23.937 8.879 -4.242 1.00 38.75 188 PRO A O 1
ATOM 1487 N N . LEU A 1 189 ? 21.772 8.372 -4.452 1.00 48.38 189 LEU A N 1
ATOM 1488 C CA . LEU A 1 189 ? 21.949 6.927 -4.359 1.00 48.38 189 LEU A CA 1
ATOM 1489 C C . LEU A 1 189 ? 22.425 6.407 -5.720 1.00 48.38 189 LEU A C 1
ATOM 1491 O O . LEU A 1 189 ? 21.820 5.524 -6.321 1.00 48.38 189 LEU A O 1
ATOM 1495 N N . VAL A 1 190 ? 23.567 6.914 -6.188 1.00 43.75 190 VAL A N 1
ATOM 1496 C CA . VAL A 1 190 ? 24.426 6.181 -7.108 1.00 43.75 190 VAL A CA 1
ATOM 1497 C C . VAL A 1 190 ? 25.133 5.134 -6.258 1.00 43.75 190 VAL A C 1
ATOM 1499 O O . VAL A 1 190 ? 26.329 5.195 -5.988 1.00 43.75 190 VAL A O 1
ATOM 1502 N N . ARG A 1 191 ? 24.380 4.123 -5.815 1.00 43.69 191 ARG A N 1
ATOM 1503 C CA . ARG A 1 191 ? 25.008 2.850 -5.499 1.00 43.69 191 ARG A CA 1
ATOM 1504 C C . ARG A 1 191 ? 25.390 2.283 -6.859 1.00 43.69 191 ARG A C 1
ATOM 1506 O O . ARG A 1 191 ? 24.583 1.606 -7.489 1.00 43.69 191 ARG A O 1
ATOM 1513 N N . GLN A 1 192 ? 26.590 2.618 -7.344 1.00 42.59 192 GLN A N 1
ATOM 1514 C CA . GLN A 1 192 ? 27.209 1.866 -8.428 1.00 42.59 192 GLN A CA 1
ATOM 1515 C C . GLN A 1 192 ? 27.182 0.405 -7.979 1.00 42.59 192 GLN A C 1
ATOM 1517 O O . GLN A 1 192 ? 27.950 -0.021 -7.115 1.00 42.59 192 GLN A O 1
ATOM 1522 N N . ARG A 1 193 ? 26.236 -0.365 -8.522 1.00 48.62 193 ARG A N 1
ATOM 1523 C CA . ARG A 1 193 ? 26.266 -1.819 -8.454 1.00 48.62 193 ARG A CA 1
ATOM 1524 C C . ARG A 1 193 ? 27.564 -2.155 -9.179 1.00 48.62 193 ARG A C 1
ATOM 1526 O O . ARG A 1 193 ? 27.638 -2.010 -10.397 1.00 48.62 193 ARG A O 1
ATOM 1533 N N . LYS A 1 194 ? 28.620 -2.485 -8.423 1.00 37.91 194 LYS A N 1
ATOM 1534 C CA . LYS A 1 194 ? 29.860 -3.052 -8.958 1.00 37.91 194 LYS A CA 1
ATOM 1535 C C . LYS A 1 194 ? 29.393 -4.204 -9.830 1.00 37.91 194 LYS A C 1
ATOM 1537 O O . LYS A 1 194 ? 28.898 -5.195 -9.290 1.00 37.91 194 LYS A O 1
ATOM 1542 N N . ARG A 1 195 ? 29.405 -4.008 -11.157 1.00 44.75 195 ARG A N 1
ATOM 1543 C CA . ARG A 1 195 ? 29.066 -5.055 -12.117 1.00 44.75 195 ARG A CA 1
ATOM 1544 C C . ARG A 1 195 ? 29.938 -6.221 -11.692 1.00 44.75 195 ARG A C 1
ATOM 1546 O O . ARG A 1 195 ? 31.161 -6.130 -11.795 1.00 44.75 195 ARG A O 1
ATOM 1553 N N . ARG A 1 196 ? 29.344 -7.277 -11.132 1.00 43.47 196 ARG A N 1
ATOM 1554 C CA . ARG A 1 196 ? 30.029 -8.559 -11.135 1.00 43.47 196 ARG A CA 1
ATOM 1555 C C . ARG A 1 196 ? 30.112 -8.878 -12.616 1.00 43.47 196 ARG A C 1
ATOM 1557 O O . ARG A 1 196 ? 29.116 -9.252 -13.222 1.00 43.47 196 ARG A O 1
ATOM 1564 N N . PHE A 1 197 ? 31.259 -8.562 -13.207 1.00 38.66 197 PHE A N 1
ATOM 1565 C CA . PHE A 1 197 ? 31.687 -9.158 -14.453 1.00 38.66 197 PHE A CA 1
ATOM 1566 C C . PHE A 1 197 ? 31.582 -10.663 -14.213 1.00 38.66 197 PHE A C 1
ATOM 1568 O O . PHE A 1 197 ? 32.430 -11.247 -13.542 1.00 38.66 197 PHE A O 1
ATOM 1575 N N . PHE A 1 198 ? 30.500 -11.278 -14.682 1.00 37.72 198 PHE A N 1
ATOM 1576 C CA . PHE A 1 198 ? 30.549 -12.687 -15.014 1.00 37.72 198 PHE A CA 1
ATOM 1577 C C . PHE A 1 198 ? 31.452 -12.749 -16.238 1.00 37.72 198 PHE A C 1
ATOM 1579 O O . PHE A 1 198 ? 31.058 -12.402 -17.350 1.00 37.72 198 PHE A O 1
ATOM 1586 N N . GLY A 1 199 ? 32.729 -13.011 -15.964 1.00 37.28 199 GLY A N 1
ATOM 1587 C CA . GLY A 1 199 ? 33.735 -13.238 -16.978 1.00 37.28 199 GLY A CA 1
ATOM 1588 C C . GLY A 1 199 ? 33.330 -14.412 -17.862 1.00 37.28 199 GLY A C 1
ATOM 1589 O O . GLY A 1 199 ? 32.786 -15.401 -17.380 1.00 37.28 199 GLY A O 1
ATOM 1590 N N . LEU A 1 200 ? 33.593 -14.229 -19.154 1.00 49.47 200 LEU A N 1
ATOM 1591 C CA . LEU A 1 200 ? 33.955 -15.241 -20.142 1.00 49.47 200 LEU A CA 1
ATOM 1592 C C . LEU A 1 200 ? 33.514 -16.684 -19.840 1.00 49.47 200 LEU A C 1
ATOM 1594 O O . LEU A 1 200 ? 34.207 -17.430 -19.153 1.00 49.47 200 LEU A O 1
ATOM 1598 N N . CYS A 1 201 ? 32.470 -17.130 -20.534 1.00 34.59 201 CYS A N 1
ATOM 1599 C CA . CYS A 1 201 ? 32.466 -18.481 -21.085 1.00 34.59 201 CYS A CA 1
ATOM 1600 C C . CYS A 1 201 ? 31.763 -18.485 -22.449 1.00 34.59 201 CYS A C 1
ATOM 1602 O O . CYS A 1 201 ? 30.692 -19.048 -22.622 1.00 34.59 201 CYS A O 1
ATOM 1604 N N . CYS A 1 202 ? 32.378 -17.809 -23.420 1.00 33.88 202 CYS A N 1
ATOM 1605 C CA . CYS A 1 202 ? 32.204 -18.136 -24.832 1.00 33.88 202 CYS A CA 1
ATOM 1606 C C . CYS A 1 202 ? 33.603 -18.424 -25.377 1.00 33.88 202 CYS A C 1
ATOM 1608 O O . CYS A 1 202 ? 34.215 -17.575 -26.024 1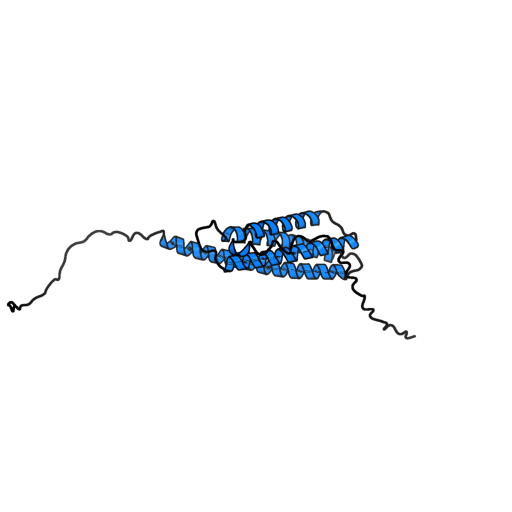.00 33.88 202 CYS A O 1
ATOM 1610 N N . LEU A 1 203 ? 34.151 -19.590 -25.017 1.00 38.97 203 LEU A N 1
ATOM 1611 C CA . LEU A 1 203 ? 35.266 -20.150 -25.765 1.00 38.97 203 LEU A CA 1
ATOM 1612 C C . LEU A 1 203 ? 34.715 -20.619 -27.112 1.00 38.97 203 LEU A C 1
ATOM 1614 O O . LEU A 1 203 ? 33.786 -21.420 -27.187 1.00 38.97 203 LEU A O 1
ATOM 1618 N N . VAL A 1 204 ? 35.305 -20.046 -28.150 1.00 35.03 204 VAL A N 1
ATOM 1619 C CA . VAL A 1 204 ? 35.248 -20.448 -29.549 1.00 35.03 204 VAL A CA 1
ATOM 1620 C C . VAL A 1 204 ? 35.339 -21.972 -29.675 1.00 35.03 204 VAL A C 1
ATOM 1622 O O . VAL A 1 204 ? 36.285 -22.579 -29.181 1.00 35.03 204 VAL A O 1
ATOM 1625 N N . THR A 1 205 ? 34.378 -22.576 -30.372 1.00 36.84 205 THR A N 1
ATOM 1626 C CA . THR A 1 205 ? 34.577 -23.855 -31.064 1.00 36.84 205 THR A CA 1
ATOM 1627 C C . THR A 1 205 ? 34.104 -23.701 -32.504 1.00 36.84 205 THR A C 1
ATOM 1629 O O . THR A 1 205 ? 32.912 -23.728 -32.800 1.00 36.84 205 THR A O 1
ATOM 1632 N N . SER A 1 206 ? 35.064 -23.468 -33.393 1.00 34.62 206 SER A N 1
ATOM 1633 C CA . SER A 1 206 ? 35.129 -23.949 -34.777 1.00 34.62 206 SER A CA 1
ATOM 1634 C C . SER A 1 206 ? 36.577 -23.830 -35.223 1.00 34.62 206 SER A C 1
ATOM 1636 O O . SER A 1 206 ? 37.172 -22.766 -34.935 1.00 34.62 206 SER A O 1
#

Foldseek 3Di:
DDDDDDDDDDDDDDDDDDDDDDDDPPPPPPVVVVVVVVVVLVVLLVVLVVLLVVLLVLLVVLLVLLVVLVVDPADDVVSVVVNVVSLVVSLVSLVVSLVSLVVSQDDDDDDRDVSSLVSLVSSLVSLVSSLVSLVSSQVSCVVVVNDDPPSVVSSVSSVVSSVVSLVPRPPVPNPPPPPDPPPPDPDPPPPVPPPPPPDDDPDDDD

pLDDT: mean 73.54, std 22.54, range [32.16, 98.44]

Sequence (206 aa):
MSSAPNGRKNRPRSAGNIFQIGKAPYRDPERRESTESTRKAQRAVADCRMIVQEFNTLVALYRELVISIGEISVDCPSLRAEMHKTRTKGCEMARAANQSLSVISGPEDGEIHPEICRLFIQLQCCLEMYITEMLKSVCLLGSLQLHRKGREWDMREMKNLLSKLREAMPLPLKNQDDSSLLNLTPYPLVRQRKRRFFGLCCLVTS

Secondary structure (DSSP, 8-state):
----------------------------SHHHHHHHHHHHHHHHHHHHHHHHHHHHHHHHHHHHHHHHHTT-SS--HHHHHHHHHHHHHHHHHHHHHHHHHHHHH-SSSSPPPHHHHHHHHHHHHHHHHHHHHHHHHHHHHHHTT---TTHHHHHHHHHHHHHHHHHHS-GGGTTS-TTTSS------------------------

Radius of gyration: 33.16 Å; chains: 1; bounding box: 90×40×121 Å